Protein AF-A0A8T3SUE3-F1 (afdb_monomer_lite)

Radius of gyration: 21.73 Å; chains: 1; bounding box: 55×60×57 Å

Secondary structure (DSSP, 8-state):
-TTS-GGGHHHHHHHHHHHHHHHHHHHHHHHHHGGG--------HHHHHHIIIIIS--SS-HHHHHHHHHHHHHHHHHHHHHHHHHHHSSS-HHHHHHHHTTS--SSHHHHHHHHHHHHHHHHHHHHHHT-S---TT-EEEEEEPPTTTTTT--S-EEEPPPTTSS--EEEEEE-PPPTT--HHHHHHHHHTT-TTTHHHHHHHHTSSSHHHHHHHHHT-S-HHHHH-B-HHHHHHHHHHHHHHHHHTT---SHHHHHHHHHHHHHHHHHHHHHHHHHTT-S-HHHHHHHHHHSSS--HHHHHHHHHHHHHSTTHHHHHHHHHHHHHHHHHHHHHHHT--TT-HHHHHHHHHHHHHT-B--HHHHHHHHHT--

pLDDT: mean 95.76, std 5.13, range [47.5, 98.88]

Sequence (373 aa):
LTQVEPANRPELAAAGAVAGDALEAYATFLEEMEPNATGDWAFGEDRYNGILQRAELFDFDARALRERARGQIEEISADLKRGAEELAGHEDWHTVLLELNKDRPLTPEAMRVGYEEWTAKARAFLVERGLVSFPAGEECTVEPSPPFQRPVLAVASYQDPPPFSSSMHGHFFVPYPPDGASEAEIAKRLESNSYPSIPSTAVHEAYPGHHWHLVMAKLNPSAVRQVFGTSYFAEGWALYAERMMRENGFYDDLRHIMFQYEAALFRAARIVVDTSLHLGEMTHQEAVDFMLEHSSMTEPTAIAEVTRYCSWPTQASSYLTGCLEILRIRDRFLEARGASQTDVDALRDFHDAITGAGTLPIALAERAVMATA

Foldseek 3Di:
DVPDDPVCVVVVVVVVVVVVVVVVVVVVVVVVCVVVPPDALQQAQVVQQCCVCPVLNDPDGLVVLLVVLVVLLVVLLVVLQVLCCVPPVGSPSLVVLLVQLVQWDPALVSLLVLLVVLLVLLVVVCVVLVLADDDPQADEDRDADDLVCLVPPLAWAKAADDLPDPHLYIYTHQRQHHPPDDPVSRSVSRSVSHSLQSNLVSQCHHPPAQSVLLSLQSPAPDPCLNPDADLLQRLLRSLLSSVLCVVVCSDVDSSNVSNNSLVLQLLSLLSNLLSCSNNVNDDLVRSLVSSVVRHSDDSVVSSVVSVVSSNPHPNSNSNNNSNVLLVVLLVVQCVVVVHDSSPSVSSHLSSSQLSNSHRGSSVVSSVRSSVVD

Structure (mmCIF, N/CA/C/O backbone):
data_AF-A0A8T3SUE3-F1
#
_entry.id   AF-A0A8T3SUE3-F1
#
loop_
_atom_site.group_PDB
_atom_site.id
_atom_site.type_symbol
_atom_site.label_atom_id
_atom_site.label_alt_id
_atom_site.label_comp_id
_atom_site.label_asym_id
_atom_site.label_entity_id
_atom_site.label_seq_id
_atom_site.pdbx_PDB_ins_code
_atom_site.Cartn_x
_atom_site.Cartn_y
_atom_site.Cartn_z
_atom_site.occupancy
_atom_site.B_iso_or_equiv
_atom_site.auth_seq_id
_atom_site.auth_comp_id
_atom_site.auth_asym_id
_atom_site.auth_atom_id
_atom_site.pdbx_PDB_model_num
ATOM 1 N N . LEU A 1 1 ? 16.354 -27.866 -10.697 1.00 56.97 1 LEU A N 1
ATOM 2 C CA . LEU A 1 1 ? 16.356 -29.298 -11.108 1.00 56.97 1 LEU A CA 1
ATOM 3 C C . LEU A 1 1 ? 16.365 -30.289 -9.939 1.00 56.97 1 LEU A C 1
ATOM 5 O O . LEU A 1 1 ? 15.912 -31.411 -10.123 1.00 56.97 1 LEU A O 1
ATOM 9 N N . THR A 1 2 ? 16.866 -29.927 -8.752 1.00 47.50 2 THR A N 1
ATOM 10 C CA . THR A 1 2 ? 16.920 -30.829 -7.581 1.00 47.50 2 THR A CA 1
ATOM 11 C C . THR A 1 2 ? 15.549 -31.153 -6.983 1.00 47.50 2 THR A C 1
ATOM 13 O O . THR A 1 2 ? 15.385 -32.246 -6.459 1.00 47.50 2 THR A O 1
ATOM 16 N N . GLN A 1 3 ? 14.564 -30.261 -7.134 1.00 62.47 3 GLN A N 1
ATOM 17 C CA . GLN A 1 3 ? 13.162 -30.479 -6.737 1.00 62.47 3 GLN A CA 1
ATOM 18 C C . GLN A 1 3 ? 12.318 -31.221 -7.794 1.00 62.47 3 GLN A C 1
ATOM 20 O O . GLN A 1 3 ? 11.135 -31.453 -7.581 1.00 62.47 3 GLN A O 1
ATOM 25 N N . VAL A 1 4 ? 12.908 -31.583 -8.941 1.00 71.25 4 VAL A N 1
ATOM 26 C CA . VAL A 1 4 ? 12.218 -32.292 -10.030 1.00 71.25 4 VAL A CA 1
ATOM 27 C C . VAL A 1 4 ? 12.686 -33.740 -10.045 1.00 71.25 4 VAL A C 1
ATOM 29 O O . VAL A 1 4 ? 13.899 -34.003 -10.076 1.00 71.25 4 VAL A O 1
ATOM 32 N N . GLU A 1 5 ? 11.714 -34.655 -10.045 1.00 83.56 5 GLU A N 1
ATOM 33 C CA . GLU A 1 5 ? 11.924 -36.096 -10.195 1.00 83.56 5 GLU A CA 1
ATOM 34 C C . GLU A 1 5 ? 12.931 -36.373 -11.323 1.00 83.56 5 GLU A C 1
ATOM 36 O O . GLU A 1 5 ? 12.757 -35.850 -12.430 1.00 83.56 5 GLU A O 1
ATOM 41 N N . PRO A 1 6 ? 13.999 -37.165 -11.087 1.00 86.50 6 PRO A N 1
ATOM 42 C CA . PRO A 1 6 ? 15.062 -37.376 -12.068 1.00 86.50 6 PRO A CA 1
ATOM 43 C C . PRO A 1 6 ? 14.568 -37.788 -13.460 1.00 86.50 6 PRO A C 1
ATOM 45 O O . PRO A 1 6 ? 15.150 -37.359 -14.455 1.00 86.50 6 PRO A O 1
ATOM 48 N N . ALA A 1 7 ? 13.475 -38.555 -13.525 1.00 90.12 7 ALA A N 1
ATOM 49 C CA . ALA A 1 7 ? 12.851 -39.006 -14.767 1.00 90.12 7 ALA A CA 1
ATOM 50 C C . ALA A 1 7 ? 12.299 -37.860 -15.638 1.00 90.12 7 ALA A C 1
ATOM 52 O O . ALA A 1 7 ? 12.332 -37.966 -16.859 1.00 90.12 7 ALA A O 1
ATOM 53 N N . ASN A 1 8 ? 11.868 -36.751 -15.030 1.00 91.12 8 ASN A N 1
ATOM 54 C CA . ASN A 1 8 ? 11.258 -35.616 -15.733 1.00 91.12 8 ASN A CA 1
ATOM 55 C C . ASN A 1 8 ? 12.284 -34.538 -16.120 1.00 91.12 8 ASN A C 1
ATOM 57 O O . ASN A 1 8 ? 11.960 -33.581 -16.819 1.00 91.12 8 ASN A O 1
ATOM 61 N N . ARG A 1 9 ? 13.542 -34.661 -15.671 1.00 91.62 9 ARG A N 1
ATOM 62 C CA . ARG A 1 9 ? 14.592 -33.665 -15.951 1.00 91.62 9 ARG A CA 1
ATOM 63 C C . ARG A 1 9 ? 14.902 -33.498 -17.445 1.00 91.62 9 ARG A C 1
ATOM 65 O O . ARG A 1 9 ? 15.082 -32.349 -17.841 1.00 91.62 9 ARG A O 1
ATOM 72 N N . PRO A 1 10 ? 14.968 -34.561 -18.275 1.00 93.31 10 PRO A N 1
ATOM 73 C CA . PRO A 1 10 ? 15.199 -34.401 -19.711 1.00 93.31 10 PRO A CA 1
ATOM 74 C C . PRO A 1 10 ? 14.061 -33.654 -20.410 1.00 93.31 10 PRO A C 1
ATOM 76 O O . PRO A 1 10 ? 14.323 -32.787 -21.236 1.00 93.31 10 PRO A O 1
ATOM 79 N N . GLU A 1 11 ? 12.811 -33.952 -20.045 1.00 94.12 11 GLU A N 1
ATOM 80 C CA . GLU A 1 11 ? 11.631 -33.276 -20.593 1.00 94.12 11 GLU A CA 1
ATOM 81 C C . GLU A 1 11 ? 11.611 -31.795 -20.204 1.00 94.12 11 GLU A C 1
ATOM 83 O O . GLU A 1 11 ? 11.467 -30.936 -21.069 1.00 94.12 11 GLU A O 1
ATOM 88 N N . LEU A 1 12 ? 11.861 -31.481 -18.927 1.00 93.00 12 LEU A N 1
ATOM 89 C CA . LEU A 1 12 ? 11.970 -30.099 -18.464 1.00 93.00 12 LEU A CA 1
ATOM 90 C C . LEU A 1 12 ? 13.113 -29.344 -19.157 1.00 93.00 12 LEU A C 1
ATOM 92 O O . LEU A 1 12 ? 12.949 -28.179 -19.501 1.00 93.00 12 LEU A O 1
ATOM 96 N N . ALA A 1 13 ? 14.263 -29.988 -19.375 1.00 93.12 13 ALA A N 1
ATOM 97 C CA . ALA A 1 13 ? 15.378 -29.372 -20.091 1.00 93.12 13 ALA A CA 1
ATOM 98 C C . ALA A 1 13 ? 15.023 -29.086 -21.560 1.00 93.12 13 ALA A C 1
ATOM 100 O O . ALA A 1 13 ? 15.327 -28.006 -22.057 1.00 93.12 13 ALA A O 1
ATOM 101 N N . ALA A 1 14 ? 14.343 -30.018 -22.235 1.00 95.00 14 ALA A N 1
ATOM 102 C CA . ALA A 1 14 ? 13.890 -29.829 -23.611 1.00 95.00 14 ALA A CA 1
ATOM 103 C C . ALA A 1 14 ? 12.842 -28.708 -23.721 1.00 95.00 14 ALA A C 1
ATOM 105 O O . ALA A 1 14 ? 12.971 -27.833 -24.573 1.00 95.00 14 ALA A O 1
ATOM 106 N N . ALA A 1 15 ? 11.846 -28.687 -22.830 1.00 95.56 15 ALA A N 1
ATOM 107 C CA . ALA A 1 15 ? 10.858 -27.611 -22.768 1.00 95.56 15 ALA A CA 1
ATOM 108 C C . ALA A 1 15 ? 11.506 -26.256 -22.432 1.00 95.56 15 ALA A C 1
ATOM 110 O O . ALA A 1 15 ? 11.153 -25.237 -23.021 1.00 95.56 15 ALA A O 1
ATOM 111 N N . GLY A 1 16 ? 12.488 -26.251 -21.526 1.00 95.38 16 GLY A N 1
ATOM 112 C CA . GLY A 1 16 ? 13.262 -25.065 -21.168 1.00 95.38 16 GLY A CA 1
ATOM 113 C C . GLY A 1 16 ? 14.072 -24.504 -22.336 1.00 95.38 16 GLY A C 1
ATOM 114 O O . GLY A 1 16 ? 14.118 -23.290 -22.490 1.00 95.38 16 GLY A O 1
ATOM 115 N N . ALA A 1 17 ? 14.649 -25.361 -23.185 1.00 96.19 17 ALA A N 1
ATOM 116 C CA . ALA A 1 17 ? 15.342 -24.922 -24.398 1.00 96.19 17 ALA A CA 1
ATOM 117 C C . ALA A 1 17 ? 14.380 -24.228 -25.375 1.00 96.19 17 ALA A C 1
ATOM 119 O O . ALA A 1 17 ? 14.652 -23.116 -25.807 1.00 96.19 17 ALA A O 1
ATOM 120 N N . VAL A 1 18 ? 13.206 -24.822 -25.627 1.00 97.88 18 VAL A N 1
ATOM 121 C CA . VAL A 1 18 ? 12.170 -24.209 -26.480 1.00 97.88 18 VAL A CA 1
ATOM 122 C C . VAL A 1 18 ? 11.704 -22.860 -25.922 1.00 97.88 18 VAL A C 1
ATOM 124 O O . VAL A 1 18 ? 11.518 -21.909 -26.677 1.00 97.88 18 VAL A O 1
ATOM 127 N N . ALA A 1 19 ? 11.517 -22.759 -24.603 1.00 96.94 19 ALA A N 1
ATOM 128 C CA . ALA A 1 19 ? 11.159 -21.499 -23.956 1.00 96.94 19 ALA A CA 1
ATOM 129 C C . ALA A 1 19 ? 12.283 -20.453 -24.059 1.00 96.94 19 ALA A C 1
ATOM 131 O O . ALA A 1 19 ? 11.993 -19.281 -24.285 1.00 96.94 19 ALA A O 1
ATOM 132 N N . GLY A 1 20 ? 13.545 -20.873 -23.922 1.00 97.00 20 GLY A N 1
ATOM 133 C CA . GLY A 1 20 ? 14.719 -20.018 -24.101 1.00 97.00 20 GLY A CA 1
ATOM 134 C C . GLY A 1 20 ? 14.777 -19.421 -25.504 1.00 97.00 20 GLY A C 1
ATOM 135 O O . GLY A 1 20 ? 14.780 -18.200 -25.638 1.00 97.00 20 GLY A O 1
ATOM 136 N N . ASP A 1 21 ? 14.693 -20.268 -26.533 1.00 98.00 21 ASP A N 1
ATOM 137 C CA . ASP A 1 21 ? 14.690 -19.838 -27.936 1.00 98.00 21 ASP A CA 1
ATOM 138 C C . ASP A 1 21 ? 13.540 -18.852 -28.223 1.00 98.00 21 ASP A C 1
ATOM 140 O O . ASP A 1 21 ? 13.708 -17.861 -28.934 1.00 98.00 21 ASP A O 1
ATOM 144 N N . ALA A 1 22 ? 12.356 -19.092 -27.646 1.00 98.06 22 ALA A N 1
ATOM 145 C CA . ALA A 1 22 ? 11.206 -18.205 -27.803 1.00 98.06 22 ALA A CA 1
ATOM 146 C C . ALA A 1 22 ? 11.404 -16.837 -27.123 1.00 98.06 22 ALA A C 1
ATOM 148 O O . ALA A 1 22 ? 10.978 -15.820 -27.672 1.00 98.06 22 ALA A O 1
ATOM 149 N N . LEU A 1 23 ? 12.042 -16.794 -25.947 1.00 97.50 23 LEU A N 1
ATOM 150 C CA . LEU A 1 23 ? 12.368 -15.544 -25.253 1.00 97.50 23 LEU A CA 1
ATOM 151 C C . LEU A 1 23 ? 13.436 -14.741 -26.005 1.00 97.50 23 LEU A C 1
ATOM 153 O O . LEU A 1 23 ? 13.293 -13.526 -26.120 1.00 97.50 23 LEU A O 1
ATOM 157 N N . GLU A 1 24 ? 14.457 -15.402 -26.558 1.00 97.94 24 GLU A N 1
ATOM 158 C CA . GLU A 1 24 ? 15.464 -14.756 -27.413 1.00 97.94 24 GLU A CA 1
ATOM 159 C C . GLU A 1 24 ? 14.822 -14.170 -28.676 1.00 97.94 24 GLU A C 1
ATOM 161 O O . GLU A 1 24 ? 15.038 -13.001 -28.995 1.00 97.94 24 GLU A O 1
ATOM 166 N N . ALA A 1 25 ? 13.951 -14.932 -29.344 1.00 98.00 25 ALA A N 1
ATOM 167 C CA . ALA A 1 25 ? 13.211 -14.444 -30.505 1.00 98.00 25 ALA A CA 1
ATOM 168 C C . ALA A 1 25 ? 12.308 -13.244 -30.165 1.00 98.00 25 ALA A C 1
ATOM 170 O O . ALA A 1 25 ? 12.200 -12.305 -30.955 1.00 98.00 25 ALA A O 1
ATOM 171 N N . TYR A 1 26 ? 11.671 -13.249 -28.989 1.00 97.62 26 TYR A N 1
ATOM 172 C CA . TYR A 1 26 ? 10.875 -12.114 -28.525 1.00 97.62 26 TYR A CA 1
ATOM 173 C C . TYR A 1 26 ? 11.740 -10.882 -28.231 1.00 97.62 26 TYR A C 1
ATOM 175 O O . TYR A 1 26 ? 11.345 -9.774 -28.582 1.00 97.62 26 TYR A O 1
ATOM 183 N N . ALA A 1 27 ? 12.932 -11.058 -27.653 1.00 97.31 27 ALA A N 1
ATOM 184 C CA . ALA A 1 27 ? 13.876 -9.963 -27.443 1.00 97.31 27 ALA A CA 1
ATOM 185 C C . ALA A 1 27 ? 14.305 -9.329 -28.777 1.00 97.31 27 ALA A C 1
ATOM 187 O O . ALA A 1 27 ? 14.209 -8.113 -28.923 1.00 97.31 27 ALA A O 1
ATOM 188 N N . THR A 1 28 ? 14.658 -10.142 -29.780 1.00 97.69 28 THR A N 1
ATOM 189 C CA . THR A 1 28 ? 14.957 -9.647 -31.135 1.00 97.69 28 THR A CA 1
ATOM 190 C C . THR A 1 28 ? 13.771 -8.893 -31.739 1.00 97.69 28 THR A C 1
ATOM 192 O O . THR A 1 28 ? 13.947 -7.813 -32.293 1.00 97.69 28 THR A O 1
ATOM 195 N N . PHE A 1 29 ? 12.547 -9.406 -31.589 1.00 97.19 29 PHE A N 1
ATOM 196 C CA . PHE A 1 29 ? 11.347 -8.701 -32.047 1.00 97.19 29 PHE A CA 1
ATOM 197 C C . PHE A 1 29 ? 11.190 -7.317 -31.389 1.00 97.19 29 PHE A C 1
ATOM 199 O O . PHE A 1 29 ? 10.821 -6.357 -32.066 1.00 97.19 29 PHE A O 1
ATOM 206 N N . LEU A 1 30 ? 11.477 -7.190 -30.089 1.00 96.25 30 LEU A N 1
ATOM 207 C CA . LEU A 1 30 ? 11.427 -5.901 -29.392 1.00 96.25 30 LEU A CA 1
ATOM 208 C C . LEU A 1 30 ? 12.498 -4.925 -29.904 1.00 96.25 30 LEU A C 1
ATOM 210 O O . LEU A 1 30 ? 12.175 -3.758 -30.123 1.00 96.25 30 LEU A O 1
ATOM 214 N N . GLU A 1 31 ? 13.724 -5.393 -30.157 1.00 96.50 31 GLU A N 1
ATOM 215 C CA . GLU A 1 31 ? 14.807 -4.587 -30.755 1.00 96.50 31 GLU A CA 1
ATOM 216 C C . GLU A 1 31 ? 14.444 -4.099 -32.168 1.00 96.50 31 GLU A C 1
ATOM 218 O O . GLU A 1 31 ? 14.715 -2.957 -32.535 1.00 96.50 31 GLU A O 1
ATOM 223 N N . GLU A 1 32 ? 13.781 -4.937 -32.969 1.00 96.62 32 GLU A N 1
ATOM 224 C CA . GLU A 1 32 ? 13.284 -4.559 -34.298 1.00 96.62 32 GLU A CA 1
ATOM 225 C C . GLU A 1 32 ? 12.117 -3.557 -34.229 1.00 96.62 32 GLU A C 1
ATOM 227 O O . GLU A 1 32 ? 11.937 -2.727 -35.130 1.00 96.62 32 GLU A O 1
ATOM 232 N N . MET A 1 33 ? 11.312 -3.621 -33.165 1.00 94.81 33 MET A N 1
ATOM 233 C CA . MET A 1 33 ? 10.180 -2.724 -32.939 1.00 94.81 33 MET A CA 1
ATOM 234 C C . MET A 1 33 ? 10.617 -1.347 -32.419 1.00 94.81 33 MET A C 1
ATOM 236 O O . MET A 1 33 ? 10.006 -0.348 -32.803 1.00 94.81 33 MET A O 1
ATOM 240 N N . GLU A 1 34 ? 11.653 -1.280 -31.577 1.00 94.12 34 GLU A N 1
ATOM 241 C CA . GLU A 1 34 ? 12.096 -0.068 -30.868 1.00 94.12 34 GLU A CA 1
ATOM 242 C C . GLU A 1 34 ? 12.241 1.170 -31.780 1.00 94.12 34 GLU A C 1
ATOM 244 O O . GLU A 1 34 ? 11.638 2.198 -31.458 1.00 94.12 34 GLU A O 1
ATOM 249 N N . PRO A 1 35 ? 12.900 1.112 -32.960 1.00 94.06 35 PRO A N 1
ATOM 250 C CA . PRO A 1 35 ? 13.040 2.282 -33.832 1.00 94.06 35 PRO A CA 1
ATOM 251 C C . PRO A 1 35 ? 11.708 2.845 -34.353 1.00 94.06 35 PRO A C 1
ATOM 253 O O . PRO A 1 35 ? 11.655 3.990 -34.802 1.00 94.06 35 PRO A O 1
ATOM 256 N N . ASN A 1 36 ? 10.639 2.042 -34.330 1.00 92.69 36 ASN A N 1
ATOM 257 C CA . ASN A 1 36 ? 9.307 2.400 -34.820 1.00 92.69 36 ASN A CA 1
ATOM 258 C C . ASN A 1 36 ? 8.317 2.736 -33.691 1.00 92.69 36 ASN A C 1
ATOM 260 O O . ASN A 1 36 ? 7.197 3.165 -33.975 1.00 92.69 36 ASN A O 1
ATOM 264 N N . ALA A 1 37 ? 8.700 2.555 -32.423 1.00 90.62 37 ALA A N 1
ATOM 265 C CA . ALA A 1 37 ? 7.860 2.824 -31.260 1.00 90.62 37 ALA A CA 1
ATOM 266 C C . ALA A 1 37 ? 7.788 4.336 -30.962 1.00 90.62 37 ALA A C 1
ATOM 268 O O . ALA A 1 37 ? 8.362 4.834 -30.001 1.00 90.62 37 ALA A O 1
ATOM 269 N N . THR A 1 38 ? 7.075 5.084 -31.809 1.00 87.38 38 THR A N 1
ATOM 270 C CA . THR A 1 38 ? 6.954 6.557 -31.734 1.00 87.38 38 THR A CA 1
ATOM 271 C C . THR A 1 38 ? 5.696 7.049 -31.012 1.00 87.38 38 THR A C 1
ATOM 273 O O . THR A 1 38 ? 5.399 8.245 -31.029 1.00 87.38 38 THR A O 1
ATOM 276 N N . GLY A 1 39 ? 4.925 6.134 -30.417 1.00 85.19 39 GLY A N 1
ATOM 277 C CA . GLY A 1 39 ? 3.716 6.463 -29.667 1.00 85.19 39 GLY A CA 1
ATOM 278 C C . GLY A 1 39 ? 4.016 7.213 -28.369 1.00 85.19 39 GLY A C 1
ATOM 279 O O . GLY A 1 39 ? 5.081 7.054 -27.779 1.00 85.19 39 GLY A O 1
ATOM 280 N N . ASP A 1 40 ? 3.051 8.011 -27.919 1.00 88.62 40 ASP A N 1
ATOM 281 C CA . ASP A 1 40 ? 3.091 8.624 -26.593 1.00 88.62 40 ASP A CA 1
ATOM 282 C C . ASP A 1 40 ? 2.672 7.596 -25.527 1.00 88.62 40 ASP A C 1
ATOM 284 O O . ASP A 1 40 ? 1.726 6.827 -25.730 1.00 88.62 40 ASP A O 1
ATOM 288 N N . TRP A 1 41 ? 3.380 7.578 -24.399 1.00 90.69 41 TRP A N 1
ATOM 289 C CA . TRP A 1 41 ? 3.062 6.741 -23.240 1.00 90.69 41 TRP A CA 1
ATOM 290 C C . TRP A 1 41 ? 1.902 7.325 -22.416 1.00 90.69 41 TRP A C 1
ATOM 292 O O . TRP A 1 41 ? 1.285 6.609 -21.623 1.00 90.69 41 TRP A O 1
ATOM 302 N N . ALA A 1 42 ? 1.567 8.610 -22.592 1.00 95.69 42 ALA A N 1
ATOM 303 C CA . ALA A 1 42 ? 0.453 9.235 -21.892 1.00 95.69 42 ALA A CA 1
ATOM 304 C C . ALA A 1 42 ? -0.879 8.538 -22.225 1.00 95.69 42 ALA A C 1
ATOM 306 O O . ALA A 1 42 ? -1.292 8.394 -23.380 1.00 95.69 42 ALA A O 1
ATOM 307 N N . PHE A 1 43 ? -1.600 8.108 -21.185 1.00 95.69 43 PHE A N 1
ATOM 308 C CA . PHE A 1 43 ? -2.819 7.328 -21.362 1.00 95.69 43 PHE A CA 1
ATOM 309 C C . PHE A 1 43 ? -3.979 8.191 -21.863 1.00 95.69 43 PHE A C 1
ATOM 311 O O . PHE A 1 43 ? -4.838 7.684 -22.576 1.00 95.69 43 PHE A O 1
ATOM 318 N N . GLY A 1 44 ? -3.980 9.494 -21.593 1.00 97.50 44 GLY A N 1
ATOM 319 C CA . GLY A 1 44 ? -4.996 10.442 -22.034 1.00 97.50 44 GLY A CA 1
ATOM 320 C C . GLY A 1 44 ? -6.206 10.507 -21.100 1.00 97.50 44 GLY A C 1
ATOM 321 O O . GLY A 1 44 ? -6.675 9.492 -20.578 1.00 97.50 44 GLY A O 1
ATOM 322 N N . GLU A 1 45 ? -6.736 11.720 -20.936 1.00 97.69 45 GLU A N 1
ATOM 323 C CA . GLU A 1 45 ? -7.795 12.056 -19.976 1.00 97.69 45 GLU A CA 1
ATOM 324 C C . GLU A 1 45 ? -9.057 11.191 -20.139 1.00 97.69 45 GLU A C 1
ATOM 326 O O . GLU A 1 45 ? -9.530 10.603 -19.169 1.00 97.69 45 GLU A O 1
ATOM 331 N N . ASP A 1 46 ? -9.558 11.015 -21.366 1.00 97.94 46 ASP A N 1
ATOM 332 C CA . ASP A 1 46 ? -10.770 10.224 -21.635 1.00 97.94 46 ASP A CA 1
ATOM 333 C C . ASP A 1 46 ? -10.643 8.754 -21.210 1.00 97.94 46 ASP A C 1
ATOM 335 O O . ASP A 1 46 ? -11.598 8.146 -20.714 1.00 97.94 46 ASP A O 1
ATOM 339 N N . ARG A 1 47 ? -9.466 8.151 -21.422 1.00 97.94 47 ARG A N 1
ATOM 340 C CA . ARG A 1 47 ? -9.220 6.752 -21.051 1.00 97.94 47 ARG A CA 1
ATOM 341 C C . ARG A 1 47 ? -9.011 6.624 -19.549 1.00 97.94 47 ARG A C 1
ATOM 343 O O . ARG A 1 47 ? -9.581 5.712 -18.954 1.00 97.94 47 ARG A O 1
ATOM 350 N N . TYR A 1 48 ? -8.284 7.563 -18.944 1.00 98.38 48 TYR A N 1
ATOM 351 C CA . TYR A 1 48 ? -8.086 7.622 -17.497 1.00 98.38 48 TYR A CA 1
ATOM 352 C C . TYR A 1 48 ? -9.428 7.758 -16.761 1.00 98.38 48 TYR A C 1
ATOM 354 O O . TYR A 1 48 ? -9.767 6.930 -15.916 1.00 98.38 48 TYR A O 1
ATOM 362 N N . ASN A 1 49 ? -10.253 8.730 -17.159 1.00 98.44 49 ASN A N 1
ATOM 363 C CA . ASN A 1 49 ? -11.600 8.920 -16.617 1.00 98.44 49 ASN A CA 1
ATOM 364 C C . ASN A 1 49 ? -12.505 7.719 -16.916 1.00 98.44 49 ASN A C 1
ATOM 366 O O . ASN A 1 49 ? -13.351 7.354 -16.105 1.00 98.44 49 ASN A O 1
ATOM 370 N N . GLY A 1 50 ? -12.288 7.046 -18.049 1.00 98.12 50 GLY A N 1
ATOM 371 C CA . GLY A 1 50 ? -12.936 5.782 -18.368 1.00 98.12 50 GLY A CA 1
ATOM 372 C C . GLY A 1 50 ? -12.685 4.685 -17.330 1.00 98.12 50 GLY A C 1
ATOM 373 O O . GLY A 1 50 ? -13.627 3.962 -17.007 1.00 98.12 50 GLY A O 1
ATOM 374 N N . ILE A 1 51 ? -11.465 4.568 -16.799 1.00 97.44 51 ILE A N 1
ATOM 375 C CA . ILE A 1 51 ? -11.156 3.635 -15.706 1.00 97.44 51 ILE A CA 1
ATOM 376 C C . ILE A 1 51 ? -11.854 4.089 -14.423 1.00 97.44 51 ILE A C 1
ATOM 378 O O . ILE A 1 51 ? -12.660 3.331 -13.887 1.00 97.44 51 ILE A O 1
ATOM 382 N N . LEU A 1 52 ? -11.644 5.337 -13.993 1.00 98.19 52 LEU A N 1
ATOM 383 C CA . LEU A 1 52 ? -12.216 5.847 -12.741 1.00 98.19 52 LEU A CA 1
ATOM 384 C C . LEU A 1 52 ? -13.748 5.733 -12.695 1.00 98.19 52 LEU A C 1
ATOM 386 O O . LEU A 1 5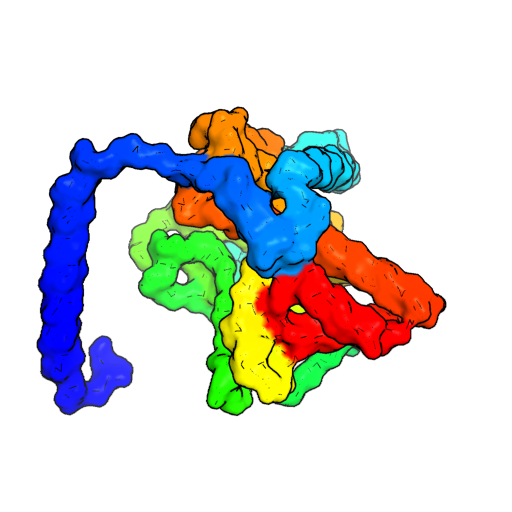2 ? -14.310 5.229 -11.729 1.00 98.19 52 LEU A O 1
ATOM 390 N N . GLN A 1 53 ? -14.439 6.162 -13.749 1.00 98.00 53 GLN A N 1
ATOM 391 C CA . GLN A 1 53 ? -15.895 6.333 -13.717 1.00 98.00 53 GLN A CA 1
ATOM 392 C C . GLN A 1 53 ? -16.669 5.119 -14.232 1.00 98.00 53 GLN A C 1
ATOM 394 O O . GLN A 1 53 ? -17.830 4.938 -13.871 1.00 98.00 53 GLN A O 1
ATOM 399 N N . ARG A 1 54 ? -16.074 4.284 -15.099 1.00 96.44 54 ARG A N 1
ATOM 400 C CA . ARG A 1 54 ? -16.779 3.123 -15.684 1.00 96.44 54 ARG A CA 1
ATOM 401 C C . ARG A 1 54 ? -16.285 1.781 -15.168 1.00 96.44 54 ARG A C 1
ATOM 403 O O . ARG A 1 54 ? -17.104 0.874 -15.062 1.00 96.44 54 ARG A O 1
ATOM 410 N N . ALA A 1 55 ? -14.990 1.639 -14.883 1.00 95.19 55 ALA A N 1
ATOM 411 C CA . ALA A 1 55 ? -14.457 0.406 -14.304 1.00 95.19 55 ALA A CA 1
ATOM 412 C C . ALA A 1 55 ? -14.556 0.438 -12.772 1.00 95.19 55 ALA A C 1
ATOM 414 O O . ALA A 1 55 ? -15.121 -0.479 -12.181 1.00 95.19 55 ALA A O 1
ATOM 415 N N . GLU A 1 56 ? -14.090 1.526 -12.155 1.00 96.50 56 GLU A N 1
ATOM 416 C CA . GLU A 1 56 ? -14.087 1.695 -10.695 1.00 96.50 56 GLU A CA 1
ATOM 417 C C . GLU A 1 56 ? -15.375 2.322 -10.140 1.00 96.50 56 GLU A C 1
ATOM 419 O O . GLU A 1 56 ? -15.683 2.178 -8.956 1.00 96.50 56 GLU A O 1
ATOM 424 N N . LEU A 1 57 ? -16.178 2.936 -11.019 1.00 97.31 57 LEU A N 1
ATOM 425 C CA . LEU A 1 57 ? -17.480 3.539 -10.710 1.00 97.31 57 LEU A CA 1
ATOM 426 C C . LEU A 1 57 ? -17.415 4.684 -9.685 1.00 97.31 57 LEU A C 1
ATOM 428 O O . LEU A 1 57 ? -18.377 4.912 -8.949 1.00 97.31 57 LEU A O 1
ATOM 432 N N . PHE A 1 58 ? -16.301 5.413 -9.647 1.00 97.19 58 PHE A N 1
ATOM 433 C CA . PHE A 1 58 ? -16.201 6.665 -8.907 1.00 97.19 58 PHE A CA 1
ATOM 434 C C . PHE A 1 58 ? -17.044 7.768 -9.560 1.00 97.19 58 PHE A C 1
ATOM 436 O O . PHE A 1 58 ? -17.259 7.782 -10.773 1.00 97.19 58 PHE A O 1
ATOM 443 N N . ASP A 1 59 ? -17.507 8.718 -8.749 1.00 96.50 59 ASP A N 1
ATOM 444 C CA . ASP A 1 59 ? -18.293 9.881 -9.178 1.00 96.50 59 ASP A CA 1
ATOM 445 C C . ASP A 1 59 ? -17.429 11.112 -9.512 1.00 96.50 59 ASP A C 1
ATOM 447 O O . ASP A 1 59 ? -17.954 12.167 -9.869 1.00 96.50 59 ASP A O 1
ATOM 451 N N . PHE A 1 60 ? -16.106 10.969 -9.443 1.00 97.75 60 PHE A N 1
ATOM 452 C CA . PHE A 1 60 ? -15.119 11.997 -9.755 1.00 97.75 60 PHE A CA 1
ATOM 453 C C . PHE A 1 60 ? -14.226 11.592 -10.936 1.00 97.75 60 PHE A C 1
ATOM 455 O O . PHE A 1 60 ? -14.128 10.423 -11.311 1.00 97.75 60 PHE A O 1
ATOM 462 N N . ASP A 1 61 ? -13.590 12.584 -11.554 1.00 98.31 61 ASP A N 1
ATOM 463 C CA . ASP A 1 61 ? -12.617 12.411 -12.635 1.00 98.31 61 ASP A CA 1
ATOM 464 C C . ASP A 1 61 ? -11.167 12.548 -12.127 1.00 98.31 61 ASP A C 1
ATOM 466 O O . ASP A 1 61 ? -10.916 12.770 -10.939 1.00 98.31 61 ASP A O 1
ATOM 470 N N . ALA A 1 62 ? -10.195 12.412 -13.033 1.00 98.25 62 ALA A N 1
ATOM 471 C CA . ALA A 1 62 ? -8.770 12.504 -12.720 1.00 98.25 62 ALA A CA 1
ATOM 472 C C . ALA A 1 62 ? -8.367 13.864 -12.126 1.00 98.25 62 ALA A C 1
ATOM 474 O O . ALA A 1 62 ? -7.487 13.928 -11.267 1.00 98.25 62 ALA A O 1
ATOM 475 N N . ARG A 1 63 ? -9.011 14.959 -12.551 1.00 98.25 63 ARG A N 1
ATOM 476 C CA . ARG A 1 63 ? -8.684 16.314 -12.086 1.00 98.25 63 ARG A CA 1
ATOM 477 C C . ARG A 1 63 ? -9.195 16.531 -10.670 1.00 98.25 63 ARG A C 1
ATOM 479 O O . ARG A 1 63 ? -8.433 16.966 -9.813 1.00 98.25 63 ARG A O 1
ATOM 486 N N . ALA A 1 64 ? -10.448 16.168 -10.406 1.00 98.44 64 ALA A N 1
ATOM 487 C CA . ALA A 1 64 ? -11.022 16.205 -9.067 1.00 98.44 64 ALA A CA 1
ATOM 488 C C . ALA A 1 64 ? -10.253 15.291 -8.102 1.00 98.44 64 ALA A C 1
ATOM 490 O O . ALA A 1 64 ? -9.983 15.678 -6.963 1.00 98.44 64 ALA A O 1
ATOM 491 N N . LEU A 1 65 ? -9.836 14.107 -8.566 1.00 98.38 65 LEU A N 1
ATOM 492 C CA . LEU A 1 65 ? -8.983 13.211 -7.791 1.00 98.38 65 LEU A CA 1
ATOM 493 C C . LEU A 1 65 ? -7.635 13.863 -7.438 1.00 98.38 65 LEU A C 1
ATOM 495 O O . LEU A 1 65 ? -7.196 13.797 -6.289 1.00 98.38 65 LEU A O 1
ATOM 499 N N . ARG A 1 66 ? -6.995 14.535 -8.399 1.00 98.12 66 ARG A N 1
ATOM 500 C CA . ARG A 1 66 ? -5.736 15.244 -8.157 1.00 98.12 66 ARG A CA 1
ATOM 501 C C . ARG A 1 66 ? -5.878 16.364 -7.130 1.00 98.12 66 ARG A C 1
ATOM 503 O O . ARG A 1 66 ? -5.017 16.486 -6.264 1.00 98.12 66 ARG A O 1
ATOM 510 N N . GLU A 1 67 ? -6.951 17.148 -7.180 1.00 98.19 67 GLU A N 1
ATOM 511 C CA . GLU A 1 67 ? -7.185 18.208 -6.188 1.00 98.19 67 GLU A CA 1
ATOM 512 C C . GLU A 1 67 ? -7.392 17.638 -4.778 1.00 98.19 67 GLU A C 1
ATOM 514 O O . GLU A 1 67 ? -6.827 18.154 -3.813 1.00 98.19 67 GLU A O 1
ATOM 519 N N . ARG A 1 68 ? -8.104 16.508 -4.647 1.00 97.94 68 ARG A N 1
ATOM 520 C CA . ARG A 1 68 ? -8.202 15.783 -3.367 1.00 97.94 68 ARG A CA 1
ATOM 521 C C . ARG A 1 68 ? -6.825 15.363 -2.850 1.00 97.94 68 ARG A C 1
ATOM 523 O O . ARG A 1 68 ? -6.547 15.517 -1.664 1.00 97.94 68 ARG A O 1
ATOM 530 N N . ALA A 1 69 ? -5.959 14.856 -3.728 1.00 98.25 69 ALA A N 1
ATOM 531 C CA . ALA A 1 69 ? -4.609 14.450 -3.353 1.00 98.25 69 ALA A CA 1
ATOM 532 C C . ALA A 1 69 ? -3.732 15.629 -2.911 1.00 98.25 69 ALA A C 1
ATOM 534 O O . ALA A 1 69 ? -2.983 15.482 -1.949 1.00 98.25 69 ALA A O 1
ATOM 535 N N . ARG A 1 70 ? -3.860 16.807 -3.538 1.00 98.31 70 ARG A N 1
ATOM 536 C CA . ARG A 1 70 ? -3.170 18.028 -3.081 1.00 98.31 70 ARG A CA 1
ATOM 537 C C . ARG A 1 70 ? -3.572 18.408 -1.655 1.00 98.31 70 ARG A C 1
ATOM 539 O O . ARG A 1 70 ? -2.694 18.658 -0.838 1.00 98.31 70 ARG A O 1
ATOM 546 N N . GLY A 1 71 ? -4.865 18.345 -1.331 1.00 98.25 71 GLY A N 1
ATOM 547 C CA . GLY A 1 71 ? -5.335 18.558 0.043 1.00 98.25 71 GLY A CA 1
ATOM 548 C C . GLY A 1 71 ? -4.747 17.547 1.036 1.00 98.25 71 GLY A C 1
ATOM 549 O O . GLY A 1 71 ? -4.299 17.924 2.114 1.00 98.25 71 GLY A O 1
ATOM 550 N N . GLN A 1 72 ? -4.660 16.267 0.655 1.00 98.25 72 GLN A N 1
ATOM 551 C CA . GLN A 1 72 ? -4.023 15.247 1.499 1.00 98.25 72 GLN A CA 1
ATOM 552 C C . GLN A 1 72 ? -2.518 15.478 1.687 1.00 98.25 72 GLN A C 1
ATOM 554 O O . GLN A 1 72 ? -2.010 15.273 2.786 1.00 98.25 72 GLN A O 1
ATOM 559 N N . ILE A 1 73 ? -1.806 15.936 0.653 1.00 98.38 73 ILE A N 1
ATOM 560 C CA . ILE A 1 73 ? -0.391 16.320 0.765 1.00 98.38 73 ILE A CA 1
ATOM 561 C C . ILE A 1 73 ? -0.220 17.418 1.818 1.00 98.38 73 ILE A C 1
ATOM 563 O O . ILE A 1 73 ? 0.663 17.303 2.667 1.00 98.38 73 ILE A O 1
ATOM 567 N N . GLU A 1 74 ? -1.059 18.456 1.793 1.00 97.81 74 GLU A N 1
ATOM 568 C CA . GLU A 1 74 ? -1.001 19.560 2.759 1.00 97.81 74 GLU A CA 1
ATOM 569 C C . GLU A 1 74 ? -1.245 19.081 4.198 1.00 97.81 74 GLU A C 1
ATOM 571 O O . GLU A 1 74 ? -0.449 19.385 5.092 1.00 97.81 74 GLU A O 1
ATOM 576 N N . GLU A 1 75 ? -2.306 18.297 4.417 1.00 98.00 75 GLU A N 1
ATOM 577 C CA . GLU A 1 75 ? -2.672 17.758 5.733 1.00 98.00 75 GLU A CA 1
ATOM 578 C C . GLU A 1 75 ? -1.566 16.865 6.312 1.00 98.00 75 GLU A C 1
ATOM 580 O O . GLU A 1 75 ? -1.080 17.112 7.420 1.00 98.00 75 GLU A O 1
ATOM 585 N N . ILE A 1 76 ? -1.111 15.874 5.540 1.00 97.94 76 ILE A N 1
ATOM 586 C CA . ILE A 1 76 ? -0.111 14.896 5.988 1.00 97.94 76 ILE A CA 1
ATOM 587 C C . ILE A 1 76 ? 1.257 15.563 6.177 1.00 97.94 76 ILE A C 1
ATOM 589 O O . ILE A 1 76 ? 1.964 15.270 7.142 1.00 97.94 76 ILE A O 1
ATOM 593 N N . SER A 1 77 ? 1.630 16.511 5.310 1.00 97.56 77 SER A N 1
ATOM 594 C CA . SER A 1 77 ? 2.868 17.281 5.489 1.00 97.56 77 SER A CA 1
ATOM 595 C C . SER A 1 77 ? 2.841 18.095 6.781 1.00 97.56 77 SER A C 1
ATOM 597 O O . SER A 1 77 ? 3.873 18.250 7.431 1.00 97.56 77 SER A O 1
ATOM 599 N N . ALA A 1 78 ? 1.678 18.616 7.183 1.00 98.12 78 ALA A N 1
ATOM 600 C CA . ALA A 1 78 ? 1.539 19.315 8.455 1.00 98.12 78 ALA A CA 1
ATOM 601 C C . ALA A 1 78 ? 1.685 18.365 9.659 1.00 98.12 78 ALA A C 1
ATOM 603 O O . ALA A 1 78 ? 2.284 18.760 10.660 1.00 98.12 78 ALA A O 1
ATOM 604 N N . ASP A 1 79 ? 1.182 17.129 9.571 1.00 98.06 79 ASP A N 1
ATOM 605 C CA . ASP A 1 79 ? 1.414 16.086 10.583 1.00 98.06 79 ASP A CA 1
ATOM 606 C C . ASP A 1 79 ? 2.898 15.712 10.697 1.00 98.06 79 ASP A C 1
ATOM 608 O O . ASP A 1 79 ? 3.442 15.687 11.802 1.00 98.06 79 ASP A O 1
ATOM 612 N N . LEU A 1 80 ? 3.579 15.507 9.565 1.00 97.88 80 LEU A N 1
ATOM 613 C CA . LEU A 1 80 ? 5.015 15.211 9.530 1.00 97.88 80 LEU A CA 1
ATOM 614 C C . LEU A 1 80 ? 5.853 16.339 10.137 1.00 97.88 80 LEU A C 1
ATOM 616 O O . LEU A 1 80 ? 6.744 16.076 10.939 1.00 97.88 80 LEU A O 1
ATOM 620 N N . LYS A 1 81 ? 5.548 17.601 9.809 1.00 98.31 81 LYS A N 1
ATOM 621 C CA . LYS A 1 81 ? 6.228 18.766 10.401 1.00 98.31 81 LYS A CA 1
ATOM 622 C C . LYS A 1 81 ? 6.047 18.825 11.916 1.00 98.31 81 LYS A C 1
ATOM 624 O O . LYS A 1 81 ? 7.016 19.065 12.628 1.00 98.31 81 LYS A O 1
ATOM 629 N N . ARG A 1 82 ? 4.832 18.566 12.419 1.00 98.56 82 ARG A N 1
ATOM 630 C CA . ARG A 1 82 ? 4.567 18.504 13.868 1.00 98.56 82 ARG A CA 1
ATOM 631 C C . ARG A 1 82 ? 5.363 17.391 14.544 1.00 98.56 82 ARG A C 1
ATOM 633 O O . ARG A 1 82 ? 5.974 17.636 15.577 1.00 98.56 82 ARG A O 1
ATOM 640 N N . GLY A 1 83 ? 5.375 16.194 13.959 1.00 98.12 83 GLY A N 1
ATOM 641 C CA . GLY A 1 83 ? 6.139 15.076 14.506 1.00 98.12 83 GLY A CA 1
ATOM 642 C C . GLY A 1 83 ? 7.653 15.314 14.461 1.00 98.12 83 GLY A C 1
ATOM 643 O O . GLY A 1 83 ? 8.355 14.964 15.405 1.00 98.12 83 GLY A O 1
ATOM 644 N N . ALA A 1 84 ? 8.159 15.973 13.415 1.00 98.38 84 ALA A N 1
ATOM 645 C CA . ALA A 1 84 ? 9.559 16.385 13.321 1.00 98.38 84 ALA A CA 1
ATOM 646 C C . ALA A 1 84 ? 9.935 17.412 14.404 1.00 98.38 84 ALA A C 1
ATOM 648 O O . ALA A 1 84 ? 10.960 17.248 15.069 1.00 98.38 84 ALA A O 1
ATOM 649 N N . GLU A 1 85 ? 9.080 18.410 14.645 1.00 98.50 85 GLU A N 1
ATOM 650 C CA . GLU A 1 85 ? 9.273 19.394 15.715 1.00 98.50 85 GLU A CA 1
ATOM 651 C C . GLU A 1 85 ? 9.314 18.714 17.094 1.00 98.50 85 GLU A C 1
ATOM 653 O O . GLU A 1 85 ? 10.190 19.007 17.904 1.00 98.50 85 GLU A O 1
ATOM 658 N N . GLU A 1 86 ? 8.423 17.751 17.349 1.00 98.25 86 GLU A N 1
ATOM 659 C CA . GLU A 1 86 ? 8.385 17.005 18.613 1.00 98.25 86 GLU A CA 1
ATOM 660 C C . GLU A 1 86 ? 9.619 16.107 18.817 1.00 98.25 86 GLU A C 1
ATOM 662 O O . GLU A 1 86 ? 10.150 16.032 19.927 1.00 98.25 86 GLU A O 1
ATOM 667 N N . LEU A 1 87 ? 10.106 15.446 17.760 1.00 97.75 87 LEU A N 1
ATOM 668 C CA . LEU A 1 87 ? 11.242 14.520 17.838 1.00 97.75 87 LEU A CA 1
ATOM 669 C C . LEU A 1 87 ? 12.611 15.214 17.830 1.00 97.75 87 LEU A C 1
ATOM 671 O O . LEU A 1 87 ? 13.548 14.714 18.455 1.00 97.75 87 LEU A O 1
ATOM 675 N N . ALA A 1 88 ? 12.751 16.321 17.096 1.00 97.50 88 ALA A N 1
ATOM 676 C CA . ALA A 1 88 ? 14.047 16.923 16.773 1.00 97.50 88 ALA A CA 1
ATOM 677 C C . ALA A 1 88 ? 14.123 18.444 17.003 1.00 97.50 88 ALA A C 1
ATOM 679 O O . ALA A 1 88 ? 15.210 19.016 16.892 1.00 97.50 88 ALA A O 1
ATOM 680 N N . GLY A 1 89 ? 13.013 19.107 17.346 1.00 98.00 89 GLY A N 1
ATOM 681 C CA . GLY A 1 89 ? 12.967 20.558 17.566 1.00 98.00 89 GLY A CA 1
ATOM 682 C C . GLY A 1 89 ? 13.080 21.394 16.287 1.00 98.00 89 GLY A C 1
ATOM 683 O O . GLY A 1 89 ? 13.565 22.526 16.350 1.00 98.00 89 GLY A O 1
ATOM 684 N N . HIS A 1 90 ? 12.726 20.820 15.131 1.00 97.56 90 HIS A N 1
ATOM 685 C CA . HIS A 1 90 ? 12.579 21.537 13.864 1.00 97.56 90 HIS A CA 1
ATOM 686 C C . HIS A 1 90 ? 11.558 20.862 12.929 1.00 97.56 90 HIS A C 1
ATOM 688 O O . HIS A 1 90 ? 11.418 19.642 12.918 1.00 97.56 90 HIS A O 1
ATOM 694 N N . GLU A 1 91 ? 10.938 21.634 12.034 1.00 97.31 91 GLU A N 1
ATOM 695 C CA . GLU A 1 91 ? 9.904 21.140 11.106 1.00 97.31 91 GLU A CA 1
ATOM 696 C C . GLU A 1 91 ? 10.430 20.356 9.882 1.00 97.31 91 GLU A C 1
ATOM 698 O O . GLU A 1 91 ? 9.632 19.805 9.120 1.00 97.31 91 GLU A O 1
ATOM 703 N N . ASP A 1 92 ? 11.749 20.309 9.642 1.00 96.06 92 ASP A N 1
ATOM 704 C CA . ASP A 1 92 ? 12.336 19.565 8.510 1.00 96.06 92 ASP A CA 1
ATOM 705 C C . ASP A 1 92 ? 12.240 18.039 8.699 1.00 96.06 92 ASP A C 1
ATOM 707 O O . ASP A 1 92 ? 13.176 17.362 9.132 1.00 96.06 92 ASP A O 1
ATOM 711 N N . TRP A 1 93 ? 11.073 17.499 8.357 1.00 96.00 93 TRP A N 1
ATOM 712 C CA . TRP A 1 93 ? 10.761 16.082 8.486 1.00 96.00 93 TRP A CA 1
ATOM 713 C C . TRP A 1 93 ? 11.610 15.180 7.580 1.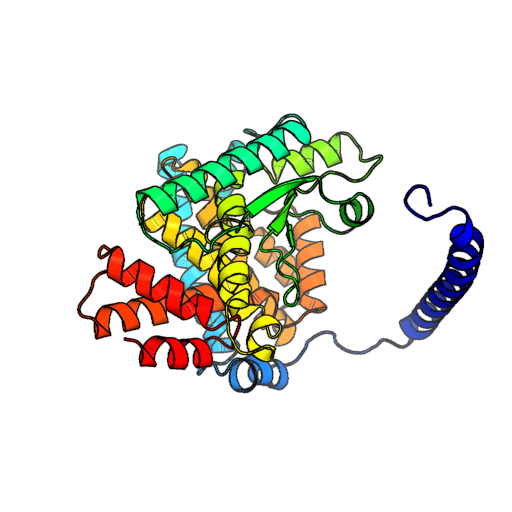00 96.00 93 TRP A C 1
ATOM 715 O O . TRP A 1 93 ? 11.846 14.033 7.958 1.00 96.00 93 TRP A O 1
ATOM 725 N N . HIS A 1 94 ? 12.120 15.668 6.440 1.00 93.56 94 HIS A N 1
ATOM 726 C CA . HIS A 1 94 ? 12.989 14.869 5.565 1.00 93.56 94 HIS A CA 1
ATOM 727 C C . HIS A 1 94 ? 14.279 14.502 6.299 1.00 93.56 94 HIS A C 1
ATOM 729 O O . HIS A 1 94 ? 14.648 13.329 6.366 1.00 93.56 94 HIS A O 1
ATOM 735 N N . THR A 1 95 ? 14.933 15.494 6.912 1.00 94.56 95 THR A N 1
ATOM 736 C CA . THR A 1 95 ? 16.153 15.274 7.699 1.00 94.56 95 THR A CA 1
ATOM 737 C C . THR A 1 95 ? 15.897 14.339 8.882 1.00 94.56 95 THR A C 1
ATOM 739 O O . THR A 1 95 ? 16.706 13.444 9.134 1.00 94.56 95 THR A O 1
ATOM 742 N N . VAL A 1 96 ? 14.757 14.484 9.570 1.00 96.69 96 VAL A N 1
ATOM 743 C CA . VAL A 1 96 ? 14.385 13.582 10.674 1.00 96.69 96 VAL A CA 1
ATOM 744 C C . VAL A 1 96 ? 14.239 12.141 10.184 1.00 96.69 96 VAL A C 1
ATOM 746 O O . VAL A 1 96 ? 14.843 11.246 10.769 1.00 96.69 96 VAL A O 1
ATOM 749 N N . LEU A 1 97 ? 13.499 11.891 9.100 1.00 95.75 97 LEU A N 1
ATOM 750 C CA . LEU A 1 97 ? 13.313 10.532 8.576 1.00 95.75 97 LEU A CA 1
ATOM 751 C C . LEU A 1 97 ? 14.618 9.909 8.065 1.00 95.75 97 LEU A C 1
ATOM 753 O O . LEU A 1 97 ? 14.852 8.722 8.293 1.00 95.75 97 LEU A O 1
ATOM 757 N N . LEU A 1 98 ? 15.495 10.694 7.431 1.00 93.62 98 LEU A N 1
ATOM 758 C CA . LEU A 1 98 ? 16.828 10.234 7.028 1.00 93.62 98 LEU A CA 1
ATOM 759 C C . LEU A 1 98 ? 17.682 9.818 8.235 1.00 93.62 98 LEU A C 1
ATOM 761 O O . LEU A 1 98 ? 18.414 8.832 8.155 1.00 93.62 98 LEU A O 1
ATOM 765 N N . GLU A 1 99 ? 17.583 10.529 9.361 1.00 95.44 99 GLU A N 1
ATOM 766 C CA . GLU A 1 99 ? 18.262 10.130 10.597 1.00 95.44 99 GLU A CA 1
ATOM 767 C C . GLU A 1 99 ? 17.637 8.866 11.199 1.00 95.44 99 GLU A C 1
ATOM 769 O O . GLU A 1 99 ? 18.358 7.934 11.553 1.00 95.44 99 GLU A O 1
ATOM 774 N N . LEU A 1 100 ? 16.304 8.788 11.255 1.00 96.50 100 LEU A N 1
ATOM 775 C CA . LEU A 1 100 ? 15.597 7.614 11.771 1.00 96.50 100 LEU A CA 1
ATOM 776 C C . LEU A 1 100 ? 15.876 6.350 10.946 1.00 96.50 100 LEU A C 1
ATOM 778 O O . LEU A 1 100 ? 15.970 5.265 11.515 1.00 96.50 100 LEU A O 1
ATOM 782 N N . ASN A 1 101 ? 16.084 6.476 9.633 1.00 95.50 101 ASN A N 1
ATOM 783 C CA . ASN A 1 101 ? 16.445 5.354 8.766 1.00 95.50 101 ASN A CA 1
ATOM 784 C C . ASN A 1 101 ? 17.797 4.706 9.113 1.00 95.50 101 ASN A C 1
ATOM 786 O O . ASN A 1 101 ? 18.052 3.562 8.729 1.00 95.50 101 ASN A O 1
ATOM 790 N N . LYS A 1 102 ? 18.662 5.388 9.874 1.00 95.00 102 LYS A N 1
ATOM 791 C CA . LYS A 1 102 ? 19.915 4.806 10.377 1.00 95.00 102 LYS A CA 1
ATOM 792 C C . LYS A 1 102 ? 19.683 3.792 11.498 1.00 95.00 102 LYS A C 1
ATOM 794 O O . LYS A 1 102 ? 20.546 2.936 11.706 1.00 95.00 102 LYS A O 1
ATOM 799 N N . ASP A 1 103 ? 18.540 3.850 12.188 1.00 97.12 103 ASP A N 1
ATOM 800 C CA . ASP A 1 103 ? 18.090 2.819 13.128 1.00 97.12 103 ASP A CA 1
ATOM 801 C C . ASP A 1 103 ? 17.550 1.617 12.340 1.00 97.12 103 ASP A C 1
ATOM 803 O O . ASP A 1 103 ? 16.347 1.423 12.175 1.00 97.12 103 ASP A O 1
ATOM 807 N N . ARG A 1 104 ? 18.467 0.840 11.759 1.00 96.25 104 ARG A N 1
ATOM 808 C CA . ARG A 1 104 ? 18.161 -0.246 10.822 1.00 96.25 104 ARG A CA 1
ATOM 809 C C . ARG A 1 104 ? 18.710 -1.598 11.272 1.00 96.25 104 ARG A C 1
ATOM 811 O O . ARG A 1 104 ? 19.713 -1.652 11.992 1.00 96.25 104 ARG A O 1
ATOM 818 N N . PRO A 1 105 ? 18.132 -2.707 10.780 1.00 97.56 105 PRO A N 1
ATOM 819 C CA . PRO A 1 105 ? 18.742 -4.019 10.924 1.00 97.56 105 PRO A CA 1
ATOM 820 C C . PRO A 1 105 ? 20.150 -4.058 10.312 1.00 97.56 105 PRO A C 1
ATOM 822 O O . PRO A 1 105 ? 20.426 -3.414 9.302 1.00 97.56 105 PRO A O 1
ATOM 825 N N . LEU A 1 106 ? 21.049 -4.849 10.906 1.00 96.19 106 LEU A N 1
ATOM 826 C CA . LEU A 1 106 ? 22.436 -4.981 10.429 1.00 96.19 106 LEU A CA 1
ATOM 827 C C . LEU A 1 106 ? 22.622 -6.103 9.399 1.00 96.19 106 LEU A C 1
ATOM 829 O O . LEU A 1 106 ? 23.659 -6.176 8.745 1.00 96.19 106 LEU A O 1
ATOM 833 N N . THR A 1 107 ? 21.638 -6.993 9.263 1.00 97.50 107 THR A N 1
ATOM 834 C CA . THR A 1 107 ? 21.659 -8.107 8.310 1.00 97.50 107 THR A CA 1
ATOM 835 C C . THR A 1 107 ? 20.262 -8.336 7.725 1.00 97.50 107 THR A C 1
ATOM 837 O O . THR A 1 107 ? 19.269 -8.022 8.390 1.00 97.50 107 THR A O 1
ATOM 840 N N . PRO A 1 108 ? 20.146 -8.932 6.521 1.00 96.88 108 PRO A N 1
ATOM 841 C CA . PRO A 1 108 ? 18.850 -9.335 5.970 1.00 96.88 108 PRO A CA 1
ATOM 842 C C . PRO A 1 108 ? 18.063 -10.283 6.889 1.00 96.88 108 PRO A C 1
ATOM 844 O O . PRO A 1 108 ? 16.837 -10.220 6.936 1.00 96.88 108 PRO A O 1
ATOM 847 N N . GLU A 1 109 ? 18.754 -11.120 7.669 1.00 98.00 109 GLU A N 1
ATOM 848 C CA . GLU A 1 109 ? 18.096 -11.998 8.642 1.00 98.00 109 GLU A CA 1
ATOM 849 C C . GLU A 1 109 ? 17.530 -11.219 9.831 1.00 98.00 109 GLU A C 1
ATOM 851 O O . GLU A 1 109 ? 16.385 -11.441 10.205 1.00 98.00 109 GLU A O 1
ATOM 856 N N . ALA A 1 110 ? 18.267 -10.243 10.371 1.00 98.31 110 ALA A N 1
ATOM 857 C CA . ALA A 1 110 ? 17.732 -9.359 11.407 1.00 98.31 110 ALA A CA 1
ATOM 858 C C . ALA A 1 110 ? 16.521 -8.552 10.899 1.00 98.31 110 ALA A C 1
ATOM 860 O O . ALA A 1 110 ? 15.561 -8.353 11.638 1.00 98.31 110 ALA A O 1
ATOM 861 N N . MET A 1 111 ? 16.533 -8.142 9.625 1.00 98.19 111 MET A N 1
ATOM 862 C CA . MET A 1 111 ? 15.388 -7.496 8.975 1.00 98.19 111 MET A CA 1
ATOM 863 C C . MET A 1 111 ? 14.177 -8.433 8.902 1.00 98.19 111 MET A C 1
ATOM 865 O O . MET A 1 111 ? 13.079 -8.032 9.278 1.00 98.19 111 MET A O 1
ATOM 869 N N . ARG A 1 112 ? 14.370 -9.693 8.481 1.00 98.38 112 ARG A N 1
ATOM 870 C CA . ARG A 1 112 ? 13.301 -10.706 8.450 1.00 98.38 112 ARG A CA 1
ATOM 871 C C . ARG A 1 112 ? 12.698 -10.940 9.835 1.00 98.38 112 ARG A C 1
ATOM 873 O O . ARG A 1 112 ? 11.479 -10.937 9.962 1.00 98.38 112 ARG A O 1
ATOM 880 N N . VAL A 1 113 ? 13.542 -11.090 10.858 1.00 98.56 113 VAL A N 1
ATOM 881 C CA . VAL A 1 113 ? 13.105 -11.245 12.255 1.00 98.56 113 VAL A CA 1
ATOM 882 C C . VAL A 1 113 ? 12.303 -10.025 12.715 1.00 98.56 113 VAL A C 1
ATOM 884 O O . VAL A 1 113 ? 11.243 -10.191 13.305 1.00 98.56 113 VAL A O 1
ATOM 887 N N . GLY A 1 114 ? 12.739 -8.804 12.386 1.00 98.38 114 GLY A N 1
ATOM 888 C CA . GLY A 1 114 ? 11.983 -7.588 12.702 1.00 98.38 114 GLY A CA 1
ATOM 889 C C . GLY A 1 114 ? 10.580 -7.581 12.083 1.00 98.38 114 GLY A C 1
ATOM 890 O O . GLY A 1 114 ? 9.603 -7.270 12.764 1.00 98.38 114 GLY A O 1
ATOM 891 N N . TYR A 1 115 ? 10.459 -7.976 10.813 1.00 98.69 115 TYR A N 1
ATOM 892 C CA . TYR A 1 115 ? 9.160 -8.126 10.152 1.00 98.69 115 TYR A CA 1
ATOM 893 C C . TYR A 1 115 ? 8.293 -9.222 10.782 1.00 98.69 115 TYR A C 1
ATOM 895 O O . TYR A 1 115 ? 7.092 -9.019 10.960 1.00 98.69 115 TYR A O 1
ATOM 903 N N . GLU A 1 116 ? 8.884 -10.359 11.150 1.00 98.75 116 GLU A N 1
ATOM 904 C CA . GLU A 1 116 ? 8.198 -11.465 11.827 1.00 98.75 116 GLU A CA 1
ATOM 905 C C . GLU A 1 116 ? 7.638 -11.028 13.189 1.00 98.75 116 GLU A C 1
ATOM 907 O O . GLU A 1 116 ? 6.458 -11.237 13.479 1.00 98.75 116 GLU A O 1
ATOM 912 N N . GLU A 1 117 ? 8.444 -10.328 13.991 1.00 98.69 117 GLU A N 1
ATOM 913 C CA . GLU A 1 117 ? 8.032 -9.789 15.288 1.00 98.69 117 GLU A CA 1
ATOM 914 C C . GLU A 1 117 ? 6.877 -8.789 15.163 1.00 98.69 117 GLU A C 1
ATOM 916 O O . GLU A 1 117 ? 5.896 -8.877 15.905 1.00 98.69 117 GLU A O 1
ATOM 921 N N . TRP A 1 118 ? 6.963 -7.838 14.228 1.00 98.62 118 TRP A N 1
ATOM 922 C CA . TRP A 1 118 ? 5.913 -6.832 14.043 1.00 98.62 118 TRP A CA 1
ATOM 923 C C . TRP A 1 118 ? 4.640 -7.401 13.419 1.00 98.62 118 TRP A C 1
ATOM 925 O O . TRP A 1 118 ? 3.547 -6.991 13.808 1.00 98.62 118 TRP A O 1
ATOM 935 N N . THR A 1 119 ? 4.759 -8.409 12.553 1.00 98.81 119 THR A N 1
ATOM 936 C CA . THR A 1 119 ? 3.616 -9.178 12.041 1.00 98.81 119 THR A CA 1
ATOM 937 C C . THR A 1 119 ? 2.880 -9.881 13.185 1.00 98.81 119 THR A C 1
ATOM 939 O O . THR A 1 119 ? 1.655 -9.784 13.298 1.00 98.81 119 THR A O 1
ATOM 942 N N . ALA A 1 120 ? 3.620 -10.527 14.094 1.00 98.75 120 ALA A N 1
ATOM 943 C CA . ALA A 1 120 ? 3.044 -11.177 15.269 1.00 98.75 120 ALA A CA 1
ATOM 944 C C . ALA A 1 120 ? 2.392 -10.171 16.236 1.00 98.75 120 ALA A C 1
ATOM 946 O O . ALA A 1 120 ? 1.290 -10.424 16.730 1.00 98.75 120 ALA A O 1
ATOM 947 N N . LYS A 1 121 ? 3.027 -9.013 16.475 1.00 98.75 121 LYS A N 1
ATOM 948 C CA . LYS A 1 121 ? 2.463 -7.925 17.297 1.00 98.75 121 LYS A CA 1
ATOM 949 C C . LYS A 1 121 ? 1.169 -7.372 16.707 1.00 98.75 121 LYS A C 1
ATOM 951 O O . LYS A 1 121 ? 0.204 -7.206 17.448 1.00 98.75 121 LYS A O 1
ATOM 956 N N . ALA A 1 122 ? 1.126 -7.122 15.398 1.00 98.81 122 ALA A N 1
ATOM 957 C CA . ALA A 1 122 ? -0.069 -6.626 14.717 1.00 98.81 122 ALA A CA 1
ATOM 958 C C . ALA A 1 122 ? -1.241 -7.604 14.864 1.00 98.81 122 ALA A C 1
ATOM 960 O O . ALA A 1 122 ? -2.337 -7.214 15.270 1.00 98.81 122 ALA A O 1
ATOM 961 N N . ARG A 1 123 ? -0.988 -8.901 14.644 1.00 98.69 123 ARG A N 1
ATOM 962 C CA . ARG A 1 123 ? -1.993 -9.949 14.855 1.00 98.69 123 ARG A CA 1
ATOM 963 C C . ARG A 1 123 ? -2.467 -10.009 16.309 1.00 98.69 123 ARG A C 1
ATOM 965 O O . ARG A 1 123 ? -3.669 -10.060 16.557 1.00 98.69 123 ARG A O 1
ATOM 972 N N . ALA A 1 124 ? -1.545 -9.990 17.274 1.00 98.69 124 ALA A N 1
ATOM 973 C CA . ALA A 1 124 ? -1.880 -10.033 18.698 1.00 98.69 124 ALA A CA 1
ATOM 974 C C . ALA A 1 124 ? -2.726 -8.826 19.131 1.00 98.69 124 ALA A C 1
ATOM 976 O O . ALA A 1 124 ? -3.726 -9.000 19.825 1.00 98.69 124 ALA A O 1
ATOM 977 N N . PHE A 1 125 ? -2.373 -7.627 18.664 1.00 98.81 125 PHE A N 1
ATOM 978 C CA . PHE A 1 125 ? -3.120 -6.401 18.928 1.00 98.81 125 PHE A CA 1
ATOM 979 C C . PHE A 1 125 ? -4.561 -6.489 18.413 1.00 98.81 125 PHE A C 1
ATOM 981 O O . PHE A 1 125 ? -5.498 -6.156 19.132 1.00 98.81 125 PHE A O 1
ATOM 988 N N . LEU A 1 126 ? -4.763 -6.984 17.192 1.00 98.69 126 LEU A N 1
ATOM 989 C CA . LEU A 1 126 ? -6.099 -7.158 16.619 1.00 98.69 126 LEU A CA 1
ATOM 990 C C . LEU A 1 126 ? -6.950 -8.166 17.399 1.00 98.69 126 LEU A C 1
ATOM 992 O O . LEU A 1 126 ? -8.142 -7.927 17.594 1.00 98.69 126 LEU A O 1
ATOM 996 N N . VAL A 1 127 ? -6.344 -9.263 17.870 1.00 98.38 127 VAL A N 1
ATOM 997 C CA . VAL A 1 127 ? -7.009 -10.244 18.744 1.00 98.38 127 VAL A CA 1
ATOM 998 C C . VAL A 1 127 ? -7.410 -9.603 20.072 1.00 98.38 127 VAL A C 1
ATOM 1000 O O . VAL A 1 127 ? -8.542 -9.778 20.511 1.00 98.38 127 VAL A O 1
ATOM 1003 N N . GLU A 1 128 ? -6.507 -8.850 20.705 1.00 98.38 128 GLU A N 1
ATOM 1004 C CA . GLU A 1 128 ? -6.767 -8.175 21.981 1.00 98.38 128 GLU A CA 1
ATOM 1005 C C . GLU A 1 128 ? -7.867 -7.116 21.853 1.00 98.38 128 GLU A C 1
ATOM 1007 O O . GLU A 1 128 ? -8.762 -7.034 22.695 1.00 98.38 128 GLU A O 1
ATOM 1012 N N . ARG A 1 129 ? -7.806 -6.306 20.793 1.00 97.94 129 ARG A N 1
ATOM 1013 C CA . ARG A 1 129 ? -8.748 -5.212 20.560 1.00 97.94 129 ARG A CA 1
ATOM 1014 C C . ARG A 1 129 ? -10.073 -5.674 19.977 1.00 97.94 129 ARG A C 1
ATOM 1016 O O . ARG A 1 129 ? -11.019 -4.910 20.050 1.00 97.94 129 ARG A O 1
ATOM 1023 N N . GLY A 1 130 ? -10.152 -6.873 19.401 1.00 98.06 130 GLY A N 1
ATOM 1024 C CA . GLY A 1 130 ? -11.376 -7.403 18.796 1.00 98.06 130 GLY A CA 1
ATOM 1025 C C . GLY A 1 130 ? -11.842 -6.635 17.556 1.00 98.06 130 GLY A C 1
ATOM 1026 O O . GLY A 1 130 ? -13.039 -6.621 17.284 1.00 98.06 130 GLY A O 1
ATOM 1027 N N . LEU A 1 131 ? -10.911 -5.999 16.831 1.00 98.06 131 LEU A N 1
ATOM 1028 C CA . LEU A 1 131 ? -11.179 -5.119 15.680 1.00 98.06 131 LEU A CA 1
ATOM 1029 C C . LEU A 1 131 ? -11.545 -5.868 14.393 1.00 98.06 131 LEU A C 1
ATOM 1031 O O . LEU A 1 131 ? -12.048 -5.248 13.462 1.00 98.06 131 LEU A O 1
ATOM 1035 N N . VAL A 1 132 ? -11.254 -7.166 14.319 1.00 98.38 132 VAL A N 1
ATOM 1036 C CA . VAL A 1 132 ? -11.487 -8.036 13.157 1.00 98.38 132 VAL A CA 1
ATOM 1037 C C . VAL A 1 132 ? -11.779 -9.466 13.616 1.00 98.38 132 VAL A C 1
ATOM 1039 O O . VAL A 1 132 ? -11.380 -9.854 14.719 1.00 98.38 132 VAL A O 1
ATOM 1042 N N . SER A 1 133 ? -12.429 -10.267 12.772 1.00 98.06 133 SER A N 1
ATOM 1043 C CA . SER A 1 133 ? -12.532 -11.718 12.973 1.00 98.06 133 SER A CA 1
ATOM 1044 C C . SER A 1 133 ? -11.356 -12.476 12.349 1.00 98.06 133 SER A C 1
ATOM 1046 O O . SER A 1 133 ? -10.779 -12.048 11.356 1.00 98.06 133 SER A O 1
ATOM 1048 N N . PHE A 1 134 ? -11.013 -13.645 12.900 1.00 97.81 134 PHE A N 1
ATOM 1049 C CA . PHE A 1 134 ? -9.932 -14.497 12.387 1.00 97.81 134 PHE A CA 1
ATOM 1050 C C . PHE A 1 134 ? -10.477 -15.822 11.842 1.00 97.81 134 PHE A C 1
ATOM 1052 O O . PHE A 1 134 ? -10.990 -16.637 12.618 1.00 97.81 134 PHE A O 1
ATOM 1059 N N . PRO A 1 135 ? -10.374 -16.066 10.524 1.00 95.75 135 PRO A N 1
ATOM 1060 C CA . PRO A 1 135 ? -10.749 -17.342 9.926 1.00 95.75 135 PRO A CA 1
ATOM 1061 C C . PRO A 1 135 ? -9.917 -18.511 10.463 1.00 95.75 135 PRO A C 1
ATOM 1063 O O . PRO A 1 135 ? -8.733 -18.382 10.751 1.00 95.75 135 PRO A O 1
ATOM 1066 N N . ALA A 1 136 ? -10.527 -19.688 10.597 1.00 95.69 136 ALA A N 1
ATOM 1067 C CA . ALA A 1 136 ? -9.813 -20.853 11.110 1.00 95.69 136 ALA A CA 1
ATOM 1068 C C . ALA A 1 136 ? -8.705 -21.308 10.143 1.00 95.69 136 ALA A C 1
ATOM 1070 O O . ALA A 1 136 ? -8.961 -21.537 8.961 1.00 95.69 136 ALA A O 1
ATOM 1071 N N . GLY A 1 137 ? -7.495 -21.500 10.675 1.00 95.38 137 GLY A N 1
ATOM 1072 C CA . GLY A 1 137 ? -6.337 -21.983 9.918 1.00 95.38 137 GLY A CA 1
ATOM 1073 C C . GLY A 1 137 ? -5.627 -20.920 9.078 1.00 95.38 137 GLY A C 1
ATOM 1074 O O . GLY A 1 137 ? -4.716 -21.284 8.340 1.00 95.38 137 GLY A O 1
ATOM 1075 N N . GLU A 1 138 ? -6.035 -19.650 9.174 1.00 97.31 138 GLU A N 1
ATOM 1076 C CA . GLU A 1 138 ? -5.276 -18.530 8.611 1.00 97.31 138 GLU A CA 1
ATOM 1077 C C . GLU A 1 138 ? -3.887 -18.437 9.255 1.00 97.31 138 GLU A C 1
ATOM 1079 O O . GLU A 1 138 ? -3.738 -18.636 10.465 1.00 97.31 138 GLU A O 1
ATOM 1084 N N . GLU A 1 139 ? -2.874 -18.211 8.423 1.00 97.44 139 GLU A N 1
ATOM 1085 C CA . GLU A 1 139 ? -1.487 -18.068 8.849 1.00 97.44 139 GLU A CA 1
ATOM 1086 C C . GLU A 1 139 ? -0.703 -17.259 7.812 1.00 97.44 139 GLU A C 1
ATOM 1088 O O . GLU A 1 139 ? -0.823 -17.490 6.607 1.00 97.44 139 GLU A O 1
ATOM 1093 N N . CYS A 1 140 ? 0.154 -16.353 8.278 1.00 98.44 140 CYS A N 1
ATOM 1094 C CA . CYS A 1 140 ? 1.052 -15.577 7.431 1.00 98.44 140 CYS A CA 1
ATOM 1095 C C . CYS A 1 140 ? 2.498 -15.867 7.825 1.00 98.44 140 CYS A C 1
ATOM 1097 O O . CYS A 1 140 ? 2.885 -15.578 8.959 1.00 98.44 140 CYS A O 1
ATOM 1099 N N . THR A 1 141 ? 3.287 -16.421 6.904 1.00 98.44 141 THR A N 1
ATOM 1100 C CA . THR A 1 141 ? 4.715 -16.671 7.142 1.00 98.44 141 THR A CA 1
ATOM 1101 C C . THR A 1 141 ? 5.556 -15.523 6.621 1.00 98.44 141 THR A C 1
ATOM 1103 O O . THR A 1 141 ? 5.399 -15.109 5.477 1.00 98.44 141 THR A O 1
ATOM 1106 N N . VAL A 1 142 ? 6.477 -15.037 7.456 1.00 98.69 142 VAL A N 1
ATOM 1107 C CA . VAL A 1 142 ? 7.449 -14.009 7.078 1.00 98.69 142 VAL A CA 1
ATOM 1108 C C . VAL A 1 142 ? 8.756 -14.666 6.654 1.00 98.69 142 VAL A C 1
ATOM 1110 O O . VAL A 1 142 ? 9.491 -15.226 7.474 1.00 98.69 142 VAL A O 1
ATOM 1113 N N . GLU A 1 143 ? 9.079 -14.571 5.370 1.00 98.00 143 GLU A N 1
ATOM 1114 C CA . GLU A 1 143 ? 10.212 -15.279 4.780 1.00 98.00 143 GLU A CA 1
ATOM 1115 C C . GLU A 1 143 ? 11.036 -14.403 3.824 1.00 98.00 143 GLU A C 1
ATOM 1117 O O . GLU A 1 143 ? 10.579 -13.350 3.379 1.00 98.00 143 GLU A O 1
ATOM 1122 N N . PRO A 1 144 ? 12.286 -14.783 3.511 1.00 97.56 144 PRO A N 1
ATOM 1123 C CA . PRO A 1 144 ? 13.081 -14.071 2.519 1.00 97.56 144 PRO A CA 1
ATOM 1124 C C . PRO A 1 144 ? 12.411 -14.104 1.147 1.00 97.56 144 PRO A C 1
ATOM 1126 O O . PRO A 1 144 ? 11.942 -15.158 0.718 1.00 97.56 144 PRO A O 1
ATOM 1129 N N . SER A 1 145 ? 12.474 -13.001 0.401 1.00 96.38 145 SER A N 1
ATOM 1130 C CA . SER A 1 145 ? 12.039 -13.020 -0.992 1.00 96.38 145 SER A CA 1
ATOM 1131 C C . SER A 1 145 ? 12.789 -14.104 -1.796 1.00 96.38 145 SER A C 1
ATOM 1133 O O . SER A 1 145 ? 14.009 -14.292 -1.619 1.00 96.38 145 SER A O 1
ATOM 1135 N N . PRO A 1 146 ? 12.087 -14.849 -2.673 1.00 94.19 146 PRO A N 1
ATOM 1136 C CA . PRO A 1 146 ? 12.679 -15.894 -3.493 1.00 94.19 146 PRO A CA 1
ATOM 1137 C C . PRO A 1 146 ? 13.851 -15.368 -4.332 1.00 94.19 146 PRO A C 1
ATOM 1139 O O . PRO A 1 146 ? 13.767 -14.253 -4.852 1.00 94.19 146 PRO A O 1
ATOM 1142 N N . PRO A 1 147 ? 14.922 -16.157 -4.553 1.00 93.12 147 PRO A N 1
ATOM 1143 C CA . PRO A 1 147 ? 16.109 -15.695 -5.280 1.00 93.12 147 PRO A CA 1
ATOM 1144 C C . PRO A 1 147 ? 15.821 -15.067 -6.649 1.00 93.12 147 PRO A C 1
ATOM 1146 O O . PRO A 1 147 ? 16.466 -14.093 -7.019 1.00 93.12 147 PRO A O 1
ATOM 1149 N N . PHE A 1 148 ? 14.823 -15.576 -7.377 1.00 89.69 148 PHE A N 1
ATOM 1150 C CA . PHE A 1 148 ? 14.439 -15.049 -8.689 1.00 89.69 148 PHE A CA 1
ATOM 1151 C C . PHE A 1 148 ? 13.708 -13.695 -8.626 1.00 89.69 148 PHE A C 1
ATOM 1153 O O . PHE A 1 148 ? 13.667 -12.994 -9.631 1.00 89.69 148 PHE A O 1
ATOM 1160 N N . GLN A 1 149 ? 13.146 -13.313 -7.473 1.00 91.62 149 GLN A N 1
ATOM 1161 C CA . GLN A 1 149 ? 12.477 -12.021 -7.282 1.00 91.62 149 GLN A CA 1
ATOM 1162 C C . GLN A 1 149 ? 13.433 -10.926 -6.800 1.00 91.62 149 GLN A C 1
ATOM 1164 O O . GLN A 1 149 ? 13.239 -9.767 -7.143 1.00 91.62 149 GLN A O 1
ATOM 1169 N N . ARG A 1 150 ? 14.490 -11.262 -6.049 1.00 92.56 150 ARG A N 1
ATOM 1170 C CA . ARG A 1 150 ? 15.410 -10.278 -5.433 1.00 92.56 150 ARG A CA 1
ATOM 1171 C C . ARG A 1 150 ? 16.006 -9.230 -6.393 1.00 92.56 150 ARG A C 1
ATOM 1173 O O . ARG A 1 150 ? 16.171 -8.090 -5.957 1.00 92.56 150 ARG A O 1
ATOM 1180 N N . PRO A 1 151 ? 16.344 -9.554 -7.661 1.00 87.50 151 PRO A N 1
ATOM 1181 C CA . PRO A 1 151 ? 16.870 -8.558 -8.597 1.00 87.50 151 PRO A CA 1
ATOM 1182 C C . PRO A 1 151 ? 15.801 -7.611 -9.155 1.00 87.50 151 PRO A C 1
ATOM 1184 O O . PRO A 1 151 ? 16.136 -6.511 -9.581 1.00 87.50 151 PRO A O 1
ATOM 1187 N N . VAL A 1 152 ? 14.535 -8.039 -9.183 1.00 85.12 152 VAL A N 1
ATOM 1188 C CA . VAL A 1 152 ? 13.434 -7.317 -9.849 1.00 85.12 152 VAL A CA 1
ATOM 1189 C C . VAL A 1 152 ? 12.484 -6.639 -8.867 1.00 85.12 152 VAL A C 1
ATOM 1191 O O . VAL A 1 152 ? 11.869 -5.633 -9.207 1.00 85.12 152 VAL A O 1
ATOM 1194 N N . LEU A 1 153 ? 12.378 -7.162 -7.645 1.00 83.81 153 LEU A N 1
ATOM 1195 C CA . LEU A 1 153 ? 11.473 -6.685 -6.613 1.00 83.81 153 LEU A CA 1
ATOM 1196 C C . LEU A 1 153 ? 12.268 -6.278 -5.373 1.00 83.81 153 LEU A C 1
ATOM 1198 O O . LEU A 1 153 ? 12.788 -7.092 -4.612 1.00 83.81 153 LEU A O 1
ATOM 1202 N N . ALA A 1 154 ? 12.375 -4.965 -5.214 1.00 84.19 154 ALA A N 1
ATOM 1203 C CA . ALA A 1 154 ? 13.172 -4.294 -4.197 1.00 84.19 154 ALA A CA 1
ATOM 1204 C C . ALA A 1 154 ? 12.395 -3.986 -2.901 1.00 84.19 154 ALA A C 1
ATOM 1206 O O . ALA A 1 154 ? 12.940 -3.375 -1.981 1.00 84.19 154 ALA A O 1
ATOM 1207 N N . VAL A 1 155 ? 11.130 -4.383 -2.838 1.00 89.19 155 VAL A N 1
ATOM 1208 C CA . VAL A 1 155 ? 10.188 -4.035 -1.773 1.00 89.19 155 VAL A CA 1
ATOM 1209 C C . VAL A 1 155 ? 9.602 -5.293 -1.148 1.00 89.19 155 VAL A C 1
ATOM 1211 O O . VAL A 1 155 ? 9.651 -6.371 -1.745 1.00 89.19 155 VAL A O 1
ATOM 1214 N N . ALA A 1 156 ? 9.091 -5.144 0.072 1.00 94.06 156 ALA A N 1
ATOM 1215 C CA . ALA A 1 156 ? 8.216 -6.129 0.685 1.00 94.06 156 ALA A CA 1
ATOM 1216 C C . ALA A 1 156 ? 7.067 -6.485 -0.267 1.00 94.06 156 ALA A C 1
ATOM 1218 O O . ALA A 1 156 ? 6.629 -5.648 -1.056 1.00 94.06 156 ALA A O 1
ATOM 1219 N N . SER A 1 157 ? 6.633 -7.741 -0.235 1.00 94.94 157 SER A N 1
ATOM 1220 C CA . SER A 1 157 ? 5.493 -8.178 -1.036 1.00 94.94 157 SER A CA 1
ATOM 1221 C C . SER A 1 157 ? 4.782 -9.346 -0.390 1.00 94.94 157 SER A C 1
ATOM 1223 O O . SER A 1 157 ? 5.390 -10.140 0.332 1.00 94.94 157 SER A O 1
ATOM 1225 N N . TYR A 1 158 ? 3.505 -9.469 -0.706 1.00 97.62 158 TYR A N 1
ATOM 1226 C CA . TYR A 1 158 ? 2.648 -10.519 -0.202 1.00 97.62 158 TYR A CA 1
ATOM 1227 C C . TYR A 1 158 ? 2.162 -11.442 -1.325 1.00 97.62 158 TYR A C 1
ATOM 1229 O O . TYR A 1 158 ? 1.858 -11.003 -2.434 1.00 97.62 158 TYR A O 1
ATOM 1237 N N . GLN A 1 159 ? 2.062 -12.734 -1.016 1.00 97.12 159 GLN A N 1
ATOM 1238 C CA . GLN A 1 159 ? 1.404 -13.737 -1.842 1.00 97.12 159 GLN A CA 1
ATOM 1239 C C . GLN A 1 159 ? 0.235 -14.354 -1.073 1.00 97.12 159 GLN A C 1
ATOM 1241 O O . GLN A 1 159 ? 0.400 -14.900 0.023 1.00 97.12 159 GLN A O 1
ATOM 1246 N N . ASP A 1 160 ? -0.941 -14.298 -1.688 1.00 96.00 160 ASP A N 1
ATOM 1247 C CA . ASP A 1 160 ? -2.199 -14.767 -1.131 1.00 96.00 160 ASP A CA 1
ATOM 1248 C C . ASP A 1 160 ? -2.328 -16.299 -1.109 1.00 96.00 160 ASP A C 1
ATOM 1250 O O . ASP A 1 160 ? -1.684 -17.008 -1.896 1.00 96.00 160 ASP A O 1
ATOM 1254 N N . PRO A 1 161 ? -3.173 -16.851 -0.215 1.00 95.75 161 PRO A N 1
ATOM 1255 C CA . PRO A 1 161 ? -3.477 -18.268 -0.224 1.00 95.75 161 PRO A CA 1
ATOM 1256 C C . PRO A 1 161 ? -4.192 -18.633 -1.530 1.00 95.75 161 PRO A C 1
ATOM 1258 O O . PRO A 1 161 ? -5.158 -17.961 -1.900 1.00 95.75 161 PRO A O 1
ATOM 1261 N N . PRO A 1 162 ? -3.834 -19.747 -2.198 1.00 94.62 162 PRO A N 1
ATOM 1262 C CA . PRO A 1 162 ? -4.423 -20.092 -3.486 1.00 94.62 162 PRO A CA 1
ATOM 1263 C C . PRO A 1 162 ? -5.959 -20.171 -3.405 1.00 94.62 162 PRO A C 1
ATOM 1265 O O . PRO A 1 162 ? -6.484 -20.951 -2.597 1.00 94.62 162 PRO A O 1
ATOM 1268 N N . PRO A 1 163 ? -6.714 -19.438 -4.244 1.00 91.75 163 PRO A N 1
ATOM 1269 C CA . PRO A 1 163 ? -8.142 -19.173 -4.028 1.00 91.75 163 PRO A CA 1
ATOM 1270 C C . PRO A 1 163 ? -9.008 -20.440 -4.012 1.00 91.75 163 PRO A C 1
ATOM 1272 O O . PRO A 1 163 ? -9.939 -20.539 -3.215 1.00 91.75 163 PRO A O 1
ATOM 1275 N N . PHE A 1 164 ? -8.636 -21.464 -4.785 1.00 93.94 164 PHE A N 1
ATOM 1276 C CA . PHE A 1 164 ? -9.375 -22.731 -4.895 1.00 93.94 164 PHE A CA 1
ATOM 1277 C C . PHE A 1 164 ? -8.750 -23.905 -4.123 1.00 93.94 164 PHE A C 1
ATOM 1279 O O . PHE A 1 164 ? -9.138 -25.056 -4.315 1.00 93.94 164 PHE A O 1
ATOM 1286 N N . SER A 1 165 ? -7.779 -23.628 -3.249 1.00 94.56 165 SER A N 1
ATOM 1287 C CA . SER A 1 165 ? -7.215 -24.598 -2.300 1.00 94.56 165 SER A CA 1
ATOM 1288 C C . SER A 1 165 ? -7.897 -24.495 -0.932 1.00 94.56 165 SER A C 1
ATOM 1290 O O . SER A 1 165 ? -8.514 -23.481 -0.618 1.00 94.56 165 SER A O 1
ATOM 1292 N N . SER A 1 166 ? -7.757 -25.509 -0.077 1.00 93.44 166 SER A N 1
ATOM 1293 C CA . SER A 1 166 ? -8.133 -25.407 1.341 1.00 93.44 166 SER A CA 1
ATOM 1294 C C . SER A 1 166 ? -7.115 -24.630 2.185 1.00 93.44 166 SER A C 1
ATOM 1296 O O . SER A 1 166 ? -7.397 -24.340 3.343 1.00 93.44 166 SER A O 1
ATOM 1298 N N . SER A 1 167 ? -5.928 -24.333 1.644 1.00 96.56 167 SER A N 1
ATOM 1299 C CA . SER A 1 167 ? -4.902 -23.558 2.351 1.00 96.56 167 SER A CA 1
ATOM 1300 C C . SER A 1 167 ? -5.367 -22.122 2.594 1.00 96.56 167 SER A C 1
ATOM 1302 O O . SER A 1 167 ? -5.788 -21.461 1.647 1.00 96.56 167 SER A O 1
ATOM 1304 N N . MET A 1 168 ? -5.237 -21.644 3.834 1.00 97.19 168 MET A N 1
ATOM 1305 C CA . MET A 1 168 ? -5.392 -20.232 4.225 1.00 97.19 168 MET A CA 1
ATOM 1306 C C . MET A 1 168 ? -4.033 -19.568 4.504 1.00 97.19 168 MET A C 1
ATOM 1308 O O . MET A 1 168 ? -3.967 -18.497 5.099 1.00 97.19 168 MET A O 1
ATOM 1312 N N . HIS A 1 169 ? -2.949 -20.230 4.096 1.00 98.12 169 HIS A N 1
ATOM 1313 C CA . HIS A 1 169 ? -1.588 -19.789 4.342 1.00 98.12 169 HIS A CA 1
ATOM 1314 C C . HIS A 1 169 ? -1.151 -18.779 3.280 1.00 98.12 169 HIS A C 1
ATOM 1316 O O . HIS A 1 169 ? -1.191 -19.092 2.087 1.00 98.12 169 HIS A O 1
ATOM 1322 N N . GLY A 1 170 ? -0.753 -17.588 3.719 1.00 98.06 170 GLY A N 1
ATOM 1323 C CA . GLY A 1 170 ? -0.154 -16.554 2.878 1.00 98.06 170 GLY A CA 1
ATOM 1324 C C . GLY A 1 170 ? 1.326 -16.366 3.195 1.00 98.06 170 GLY A C 1
ATOM 1325 O O . GLY A 1 170 ? 1.785 -16.691 4.292 1.00 98.06 170 GLY A O 1
ATOM 1326 N N . HIS A 1 171 ? 2.063 -15.815 2.238 1.00 98.31 171 HIS A N 1
ATOM 1327 C CA . HIS A 1 171 ? 3.505 -15.614 2.343 1.00 98.31 171 HIS A CA 1
ATOM 1328 C C . HIS A 1 171 ? 3.825 -14.123 2.277 1.00 98.31 171 HIS A C 1
ATOM 1330 O O . HIS A 1 171 ? 3.533 -13.464 1.282 1.00 98.31 171 HIS A O 1
ATOM 1336 N N . PHE A 1 172 ? 4.428 -13.591 3.335 1.00 98.44 172 PHE A N 1
ATOM 1337 C CA . PHE A 1 172 ? 4.980 -12.246 3.372 1.00 98.44 172 PHE A CA 1
ATOM 1338 C C . PHE A 1 172 ? 6.489 -12.322 3.101 1.00 98.44 172 PHE A C 1
ATOM 1340 O O . PHE A 1 172 ? 7.290 -12.716 3.951 1.00 98.44 172 PHE A O 1
ATOM 1347 N N . PHE A 1 173 ? 6.878 -11.907 1.898 1.00 98.31 173 PHE A N 1
ATOM 1348 C CA . PHE A 1 173 ? 8.257 -11.865 1.443 1.00 98.31 173 PHE A CA 1
ATOM 1349 C C . PHE A 1 173 ? 8.959 -10.559 1.825 1.00 98.31 173 PHE A C 1
ATOM 1351 O O . PHE A 1 173 ? 8.636 -9.474 1.338 1.00 98.31 173 PHE A O 1
ATOM 1358 N N . VAL A 1 174 ? 9.997 -10.688 2.646 1.00 97.56 174 VAL A N 1
ATOM 1359 C CA . VAL A 1 174 ? 10.901 -9.608 3.053 1.00 97.56 174 VAL A CA 1
ATOM 1360 C C . VAL A 1 174 ? 11.956 -9.383 1.960 1.00 97.56 174 VAL A C 1
ATOM 1362 O O . VAL A 1 174 ? 12.561 -10.359 1.501 1.00 97.56 174 VAL A O 1
ATOM 1365 N N . PRO A 1 175 ? 12.240 -8.135 1.537 1.00 95.31 175 PRO A N 1
ATOM 1366 C CA . PRO A 1 175 ? 13.054 -7.867 0.352 1.00 95.31 175 PRO A CA 1
ATOM 1367 C C . PRO A 1 175 ? 14.539 -8.133 0.598 1.00 95.31 175 PRO A C 1
ATOM 1369 O O . PRO A 1 175 ? 15.304 -7.253 0.996 1.00 95.31 175 PRO A O 1
ATOM 1372 N N . TYR A 1 176 ? 14.983 -9.356 0.331 1.00 96.00 176 TYR A N 1
ATOM 1373 C CA . TYR A 1 176 ? 16.398 -9.695 0.417 1.00 96.00 176 TYR A CA 1
ATOM 1374 C C . TYR A 1 176 ? 17.178 -9.075 -0.750 1.00 96.00 176 TYR A C 1
ATOM 1376 O O . TYR A 1 176 ? 16.656 -8.974 -1.864 1.00 96.00 176 TYR A O 1
ATOM 1384 N N . PRO A 1 177 ? 18.433 -8.646 -0.526 1.00 94.75 177 PRO A N 1
ATOM 1385 C CA . PRO A 1 177 ? 19.293 -8.195 -1.612 1.00 94.75 177 PRO A CA 1
ATOM 1386 C C . PRO A 1 177 ? 19.590 -9.357 -2.578 1.00 94.75 177 PRO A C 1
ATOM 1388 O O . PRO A 1 177 ? 19.666 -10.506 -2.131 1.00 94.75 177 PRO A O 1
ATOM 1391 N N . PRO A 1 178 ? 19.752 -9.092 -3.887 1.00 93.69 178 PRO A N 1
ATOM 1392 C CA . PRO A 1 178 ? 20.092 -10.129 -4.855 1.00 93.69 178 PRO A CA 1
ATOM 1393 C C . PRO A 1 178 ? 21.448 -10.768 -4.546 1.00 93.69 178 PRO A C 1
ATOM 1395 O O . PRO A 1 178 ? 22.321 -10.164 -3.918 1.00 93.69 178 PRO A O 1
ATOM 1398 N N . ASP A 1 179 ? 21.631 -12.005 -5.003 1.00 91.00 179 ASP A N 1
ATOM 1399 C CA . ASP A 1 179 ? 22.891 -12.718 -4.818 1.00 91.00 179 ASP A CA 1
ATOM 1400 C C . ASP A 1 179 ? 24.024 -11.957 -5.529 1.00 91.00 179 ASP A C 1
ATOM 1402 O O . ASP A 1 179 ? 23.905 -11.584 -6.695 1.00 91.00 179 ASP A O 1
ATOM 1406 N N . GLY A 1 180 ? 25.125 -11.709 -4.814 1.00 92.88 180 GLY A N 1
ATOM 1407 C CA . GLY A 1 180 ? 26.248 -10.914 -5.323 1.00 92.88 180 GLY A CA 1
ATOM 1408 C C . GLY A 1 180 ? 26.093 -9.395 -5.179 1.00 92.88 180 GLY A C 1
ATOM 1409 O O . GLY A 1 180 ? 26.972 -8.676 -5.649 1.00 92.88 180 GLY A O 1
ATOM 1410 N N . ALA A 1 181 ? 25.035 -8.906 -4.517 1.00 94.06 181 ALA A N 1
ATOM 1411 C CA . ALA A 1 181 ? 24.901 -7.491 -4.173 1.00 94.06 181 ALA A CA 1
ATOM 1412 C C . ALA A 1 181 ? 26.124 -6.972 -3.397 1.00 94.06 181 ALA A C 1
ATOM 1414 O O . ALA A 1 181 ? 26.649 -7.633 -2.496 1.00 94.06 181 ALA A O 1
ATOM 1415 N N . SER A 1 182 ? 26.552 -5.762 -3.736 1.00 95.81 182 SER A N 1
ATOM 1416 C CA . SER A 1 182 ? 27.609 -5.038 -3.037 1.00 95.81 182 SER A CA 1
ATOM 1417 C C . SER A 1 182 ? 27.192 -4.660 -1.613 1.00 95.81 182 SER A C 1
ATOM 1419 O O . SER A 1 182 ? 26.009 -4.527 -1.297 1.00 95.81 182 SER A O 1
ATOM 1421 N N . GLU A 1 183 ? 28.173 -4.406 -0.743 1.00 95.44 183 GLU A N 1
ATOM 1422 C CA . GLU A 1 183 ? 27.915 -3.940 0.629 1.00 95.44 183 GLU A CA 1
ATOM 1423 C C . GLU A 1 183 ? 27.064 -2.659 0.659 1.00 95.44 183 GLU A C 1
ATOM 1425 O O . GLU A 1 183 ? 26.207 -2.506 1.527 1.00 95.44 183 GLU A O 1
ATOM 1430 N N . ALA A 1 184 ? 27.250 -1.767 -0.320 1.00 93.00 184 ALA A N 1
ATOM 1431 C CA . ALA A 1 184 ? 26.470 -0.540 -0.449 1.00 93.00 184 ALA A CA 1
ATOM 1432 C C . ALA A 1 184 ? 24.996 -0.815 -0.799 1.00 93.00 184 ALA A C 1
ATOM 1434 O O . ALA A 1 184 ? 24.103 -0.194 -0.225 1.00 93.00 184 ALA A O 1
ATOM 1435 N N . GLU A 1 185 ? 24.723 -1.764 -1.699 1.00 92.19 185 GLU A N 1
ATOM 1436 C CA . GLU A 1 185 ? 23.354 -2.168 -2.050 1.00 92.19 185 GLU A CA 1
ATOM 1437 C C . GLU A 1 185 ? 22.653 -2.861 -0.880 1.00 92.19 185 GLU A C 1
ATOM 1439 O O . GLU A 1 185 ? 21.485 -2.578 -0.608 1.00 92.19 185 GLU A O 1
ATOM 1444 N N . ILE A 1 186 ? 23.373 -3.720 -0.149 1.00 95.06 186 ILE A N 1
ATOM 1445 C CA . ILE A 1 186 ? 22.861 -4.362 1.067 1.00 95.06 186 ILE A CA 1
ATOM 1446 C C . ILE A 1 186 ? 22.537 -3.298 2.119 1.00 95.06 186 ILE A C 1
ATOM 1448 O O . ILE A 1 186 ? 21.434 -3.297 2.661 1.00 95.06 186 ILE A O 1
ATOM 1452 N N . ALA A 1 187 ? 23.453 -2.361 2.380 1.00 93.62 187 ALA A N 1
ATOM 1453 C CA . ALA A 1 187 ? 23.223 -1.278 3.331 1.00 93.62 187 ALA A CA 1
ATOM 1454 C C . ALA A 1 187 ? 21.994 -0.443 2.941 1.00 93.62 187 ALA A C 1
ATOM 1456 O O . ALA A 1 187 ? 21.111 -0.244 3.774 1.00 93.62 187 ALA A O 1
ATOM 1457 N N . LYS A 1 188 ? 21.879 -0.037 1.669 1.00 91.31 188 LYS A N 1
ATOM 1458 C CA . LYS A 1 188 ? 20.718 0.713 1.165 1.00 91.31 188 LYS A CA 1
ATOM 1459 C C . LYS A 1 188 ? 19.411 -0.065 1.348 1.00 91.31 188 LYS A C 1
ATOM 1461 O O . LYS A 1 188 ? 18.421 0.521 1.777 1.00 91.31 188 LYS A O 1
ATOM 1466 N N . ARG A 1 189 ? 19.405 -1.378 1.073 1.00 92.88 189 ARG A N 1
ATOM 1467 C CA . ARG A 1 189 ? 18.231 -2.244 1.286 1.00 92.88 189 ARG A CA 1
ATOM 1468 C C . ARG A 1 189 ? 17.801 -2.263 2.752 1.00 92.88 189 ARG A C 1
ATOM 1470 O O . ARG A 1 189 ? 16.611 -2.178 3.030 1.00 92.88 189 ARG A O 1
ATOM 1477 N N . LEU A 1 190 ? 18.755 -2.378 3.673 1.00 95.62 190 LEU A N 1
ATOM 1478 C CA . LEU A 1 190 ? 18.477 -2.379 5.110 1.00 95.62 190 LEU A CA 1
ATOM 1479 C C . LEU A 1 190 ? 18.016 -0.997 5.597 1.00 95.62 190 LEU A C 1
ATOM 1481 O O . LEU A 1 190 ? 17.157 -0.916 6.463 1.00 95.62 190 LEU A O 1
ATOM 1485 N N . GLU A 1 191 ? 18.543 0.087 5.020 1.00 93.75 191 GLU A N 1
ATOM 1486 C CA . GLU A 1 191 ? 18.135 1.468 5.329 1.00 93.75 191 GLU A CA 1
ATOM 1487 C C . GLU A 1 191 ? 16.682 1.741 4.965 1.00 93.75 191 GLU A C 1
ATOM 1489 O O . GLU A 1 191 ? 15.939 2.278 5.776 1.00 93.75 191 GLU A O 1
ATOM 1494 N N . SER A 1 192 ? 16.251 1.306 3.778 1.00 90.62 192 SER A N 1
ATOM 1495 C CA . SER A 1 192 ? 14.856 1.455 3.351 1.00 90.62 192 SER A CA 1
ATOM 1496 C C . SER A 1 192 ? 13.896 0.484 4.053 1.00 90.62 192 SER A C 1
ATOM 1498 O O . SER A 1 192 ? 12.734 0.406 3.676 1.00 90.62 192 SER A O 1
ATOM 1500 N N . ASN A 1 193 ? 14.394 -0.312 5.002 1.00 95.56 193 ASN A N 1
ATOM 1501 C CA . ASN A 1 193 ? 13.640 -1.227 5.858 1.00 95.56 193 ASN A CA 1
ATOM 1502 C C . ASN A 1 193 ? 14.088 -1.040 7.321 1.00 95.56 193 ASN A C 1
ATOM 1504 O O . ASN A 1 193 ? 14.343 -2.005 8.047 1.00 95.56 193 ASN A O 1
ATOM 1508 N N . SER A 1 194 ? 14.255 0.219 7.729 1.00 97.06 194 SER A N 1
ATOM 1509 C CA . SER A 1 194 ? 14.659 0.612 9.079 1.00 97.06 194 SER A CA 1
ATOM 1510 C C . SER A 1 194 ? 13.656 0.139 10.135 1.00 97.06 194 SER A C 1
ATOM 1512 O O . SER A 1 194 ? 12.467 -0.022 9.842 1.00 97.06 194 SER A O 1
ATOM 1514 N N . TYR A 1 195 ? 14.103 -0.066 11.378 1.00 98.12 195 TYR A N 1
ATOM 1515 C CA . TYR A 1 195 ? 13.234 -0.532 12.461 1.00 98.12 195 TYR A CA 1
ATOM 1516 C C . TYR A 1 195 ? 11.985 0.333 12.647 1.00 98.12 195 TYR A C 1
ATOM 1518 O O . TYR A 1 195 ? 10.921 -0.256 12.839 1.00 98.12 195 TYR A O 1
ATOM 1526 N N . PRO A 1 196 ? 12.045 1.676 12.531 1.00 97.69 196 PRO A N 1
ATOM 1527 C CA . PRO A 1 196 ? 10.840 2.476 12.666 1.00 97.69 196 PRO A CA 1
ATOM 1528 C C . PRO A 1 196 ? 9.851 2.354 11.493 1.00 97.69 196 PRO A C 1
ATOM 1530 O O . PRO A 1 196 ? 8.674 2.657 11.668 1.00 97.69 196 PRO A O 1
ATOM 1533 N N . SER A 1 197 ? 10.299 1.898 10.316 1.00 96.88 197 SER A N 1
ATOM 1534 C CA . SER A 1 197 ? 9.460 1.723 9.114 1.00 96.88 197 SER A CA 1
ATOM 1535 C C . SER A 1 197 ? 8.788 0.344 9.018 1.00 96.88 197 SER A C 1
ATOM 1537 O O . SER A 1 197 ? 7.685 0.218 8.474 1.00 96.88 197 SER A O 1
ATOM 1539 N N . ILE A 1 198 ? 9.424 -0.690 9.584 1.00 98.25 198 ILE A N 1
ATOM 1540 C CA . ILE A 1 198 ? 8.941 -2.081 9.579 1.00 98.25 198 ILE A CA 1
ATOM 1541 C C . ILE A 1 198 ? 7.486 -2.222 10.074 1.00 98.25 198 ILE A C 1
ATOM 1543 O O . ILE A 1 198 ? 6.734 -2.941 9.417 1.00 98.25 198 ILE A O 1
ATOM 1547 N N . PRO A 1 199 ? 7.038 -1.564 11.168 1.00 98.56 199 PRO A N 1
ATOM 1548 C CA . PRO A 1 199 ? 5.682 -1.731 11.692 1.00 98.56 199 PRO A CA 1
ATOM 1549 C C . PRO A 1 199 ? 4.587 -1.412 10.674 1.00 98.56 199 PRO A C 1
ATOM 1551 O O . PRO A 1 199 ? 3.655 -2.200 10.527 1.00 98.56 199 PRO A O 1
ATOM 1554 N N . SER A 1 200 ? 4.708 -0.290 9.953 1.00 97.94 200 SER A N 1
ATOM 1555 C CA . SER A 1 200 ? 3.701 0.129 8.964 1.00 97.94 200 SER A CA 1
ATOM 1556 C C . SER A 1 200 ? 3.635 -0.852 7.800 1.00 97.94 200 SER A C 1
ATOM 1558 O O . SER A 1 200 ? 2.559 -1.283 7.398 1.00 97.94 200 SER A O 1
ATOM 1560 N N . THR A 1 201 ? 4.800 -1.292 7.322 1.00 98.19 201 THR A N 1
ATOM 1561 C CA . THR A 1 201 ? 4.891 -2.271 6.233 1.00 98.19 201 THR A CA 1
ATOM 1562 C C . THR A 1 201 ? 4.369 -3.649 6.664 1.00 98.19 201 THR A C 1
ATOM 1564 O O . THR A 1 201 ? 3.664 -4.303 5.903 1.00 98.19 201 THR A O 1
ATOM 1567 N N . ALA A 1 202 ? 4.631 -4.084 7.901 1.00 98.56 202 ALA A N 1
ATOM 1568 C CA . ALA A 1 202 ? 4.075 -5.328 8.436 1.00 98.56 202 ALA A CA 1
ATOM 1569 C C . ALA A 1 202 ? 2.540 -5.279 8.542 1.00 98.56 202 ALA A C 1
ATOM 1571 O O . ALA A 1 202 ? 1.870 -6.272 8.261 1.00 98.56 202 ALA A O 1
ATOM 1572 N N . VAL A 1 203 ? 1.973 -4.123 8.906 1.00 98.81 203 VAL A N 1
ATOM 1573 C CA . VAL A 1 203 ? 0.519 -3.912 8.883 1.00 98.81 203 VAL A CA 1
ATOM 1574 C C . VAL A 1 203 ? -0.028 -3.965 7.456 1.00 98.81 203 VAL A C 1
ATOM 1576 O O . VAL A 1 203 ? -1.037 -4.633 7.230 1.00 98.81 203 VAL A O 1
ATOM 1579 N N . HIS A 1 204 ? 0.646 -3.305 6.510 1.00 98.75 204 HIS A N 1
ATOM 1580 C CA . HIS A 1 204 ? 0.259 -3.237 5.099 1.00 98.75 204 HIS A CA 1
ATOM 1581 C C . HIS A 1 204 ? 0.208 -4.621 4.438 1.00 98.75 204 HIS A C 1
ATOM 1583 O O . HIS A 1 204 ? -0.799 -4.991 3.840 1.00 98.75 204 HIS A O 1
ATOM 1589 N N . GLU A 1 205 ? 1.268 -5.415 4.585 1.00 98.69 205 GLU A N 1
ATOM 1590 C CA . GLU A 1 205 ? 1.396 -6.713 3.912 1.00 98.69 205 GLU A CA 1
ATOM 1591 C C . GLU A 1 205 ? 0.667 -7.842 4.653 1.00 98.69 205 GLU A C 1
ATOM 1593 O O . GLU A 1 205 ? 0.142 -8.767 4.032 1.00 98.69 205 GLU A O 1
ATOM 1598 N N . ALA A 1 206 ? 0.613 -7.790 5.988 1.00 98.56 206 ALA A N 1
ATOM 1599 C CA . ALA A 1 206 ? 0.066 -8.874 6.795 1.00 98.56 206 ALA A CA 1
ATOM 1600 C C . ALA A 1 206 ? -1.252 -8.496 7.490 1.00 98.56 206 ALA A C 1
ATOM 1602 O O . ALA A 1 206 ? -2.330 -8.670 6.917 1.00 98.56 206 ALA A O 1
ATOM 1603 N N . TYR A 1 207 ? -1.195 -8.021 8.737 1.00 98.69 207 TYR A N 1
ATOM 1604 C CA . TYR A 1 207 ? -2.383 -7.885 9.583 1.00 98.69 207 TYR A CA 1
ATOM 1605 C C . TYR A 1 207 ? -2.681 -6.425 9.970 1.00 98.69 207 TYR A C 1
ATOM 1607 O O . TYR A 1 207 ? -1.815 -5.780 10.556 1.00 98.69 207 TYR A O 1
ATOM 1615 N N . PRO A 1 208 ? -3.911 -5.914 9.759 1.00 98.56 208 PRO A N 1
ATOM 1616 C CA . PRO A 1 208 ? -5.016 -6.518 9.019 1.00 98.56 208 PRO A CA 1
ATOM 1617 C C . PRO A 1 208 ? -4.965 -6.179 7.517 1.00 98.56 208 PRO A C 1
ATOM 1619 O O . PRO A 1 208 ? -6.019 -6.155 6.895 1.00 98.56 208 PRO A O 1
ATOM 1622 N N . GLY A 1 209 ? -3.797 -5.866 6.941 1.00 98.75 209 GLY A N 1
ATOM 1623 C CA . GLY A 1 209 ? -3.633 -5.499 5.529 1.00 98.75 209 GLY A CA 1
ATOM 1624 C C . GLY A 1 209 ? -3.869 -6.645 4.537 1.00 98.75 209 GLY A C 1
ATOM 1625 O O . GLY A 1 209 ? -4.889 -7.335 4.612 1.00 98.75 209 GLY A O 1
ATOM 1626 N N . HIS A 1 210 ? -2.968 -6.828 3.566 1.00 98.69 210 HIS A N 1
ATOM 1627 C CA . HIS A 1 210 ? -3.176 -7.757 2.448 1.00 98.69 210 HIS A CA 1
ATOM 1628 C C . HIS A 1 210 ? -3.484 -9.183 2.897 1.00 98.69 210 HIS A C 1
ATOM 1630 O O . HIS A 1 210 ? -4.456 -9.761 2.407 1.00 98.69 210 HIS A O 1
ATOM 1636 N N . HIS A 1 211 ? -2.719 -9.738 3.846 1.00 98.69 211 HIS A N 1
ATOM 1637 C CA . HIS A 1 211 ? -2.967 -11.105 4.292 1.00 98.69 211 HIS A CA 1
ATOM 1638 C C . HIS A 1 211 ? -4.377 -11.295 4.829 1.00 98.69 211 HIS A C 1
ATOM 1640 O O . HIS A 1 211 ? -5.116 -12.159 4.352 1.00 98.69 211 HIS A O 1
ATOM 1646 N N . TRP A 1 212 ? -4.761 -10.474 5.801 1.00 98.62 212 TRP A N 1
ATOM 1647 C CA . TRP A 1 212 ? -6.061 -10.622 6.433 1.00 98.62 212 TRP A CA 1
ATOM 1648 C C . TRP A 1 212 ? -7.206 -10.368 5.441 1.00 98.62 212 TRP A C 1
ATOM 1650 O O . TRP A 1 212 ? -8.132 -11.176 5.361 1.00 98.62 212 TRP A O 1
ATOM 1660 N N . HIS A 1 213 ? -7.122 -9.315 4.619 1.00 98.38 213 HIS A N 1
ATOM 1661 C CA . HIS A 1 213 ? -8.137 -9.029 3.599 1.00 98.38 213 HIS A CA 1
ATOM 1662 C C . HIS A 1 213 ? -8.304 -10.168 2.600 1.00 98.38 213 HIS A C 1
ATOM 1664 O O . HIS A 1 213 ? -9.433 -10.584 2.344 1.00 98.38 213 HIS A O 1
ATOM 1670 N N . LEU A 1 214 ? -7.214 -10.695 2.045 1.00 97.75 214 LEU A N 1
ATOM 1671 C CA . LEU A 1 214 ? -7.299 -11.703 0.989 1.00 97.75 214 LEU A CA 1
ATOM 1672 C C . LEU A 1 214 ? -7.727 -13.073 1.538 1.00 97.75 214 LEU A C 1
ATOM 1674 O O . LEU A 1 214 ? -8.461 -13.800 0.863 1.00 97.75 214 LEU A O 1
ATOM 1678 N N . VAL A 1 215 ? -7.408 -13.385 2.799 1.00 97.62 215 VAL A N 1
ATOM 1679 C CA . VAL A 1 215 ? -8.012 -14.520 3.517 1.00 97.62 215 VAL A CA 1
ATOM 1680 C C . VAL A 1 215 ? -9.525 -14.323 3.686 1.00 97.62 215 VAL A C 1
ATOM 1682 O O . VAL A 1 215 ? -10.292 -15.252 3.425 1.00 97.62 215 VAL A O 1
ATOM 1685 N N . MET A 1 216 ? -9.987 -13.128 4.068 1.00 97.31 216 MET A N 1
ATOM 1686 C CA . MET A 1 216 ? -11.422 -12.836 4.194 1.00 97.31 216 MET A CA 1
ATOM 1687 C C . MET A 1 216 ? -12.149 -12.903 2.844 1.00 97.31 216 MET A C 1
ATOM 1689 O O . MET A 1 216 ? -13.212 -13.518 2.740 1.00 97.31 216 MET A O 1
ATOM 1693 N N . ALA A 1 217 ? -11.554 -12.355 1.783 1.00 96.25 217 ALA A N 1
ATOM 1694 C CA . ALA A 1 217 ? -12.081 -12.411 0.420 1.00 96.25 217 ALA A CA 1
ATOM 1695 C C . ALA A 1 217 ? -12.238 -13.858 -0.077 1.00 96.25 217 ALA A C 1
ATOM 1697 O O . ALA A 1 217 ? -13.241 -14.210 -0.707 1.00 96.25 217 ALA A O 1
ATOM 1698 N N . LYS A 1 218 ? -11.282 -14.730 0.260 1.00 96.06 218 LYS A N 1
ATOM 1699 C CA . LYS A 1 218 ? -11.306 -16.155 -0.083 1.00 96.06 218 LYS A CA 1
ATOM 1700 C C . LYS A 1 218 ? -12.492 -16.909 0.534 1.00 96.06 218 LYS A C 1
ATOM 1702 O O . LYS A 1 218 ? -12.959 -17.887 -0.054 1.00 96.06 218 LYS A O 1
ATOM 1707 N N . LEU A 1 219 ? -13.031 -16.455 1.668 1.00 95.19 219 LEU A N 1
ATOM 1708 C CA . LEU A 1 219 ? -14.234 -17.044 2.271 1.00 95.19 219 LEU A CA 1
ATOM 1709 C C . LEU A 1 219 ? -15.514 -16.772 1.470 1.00 95.19 219 LEU A C 1
ATOM 1711 O O . LEU A 1 219 ? -16.559 -17.356 1.768 1.00 95.19 219 LEU A O 1
ATOM 1715 N N . ASN A 1 220 ? -15.465 -15.900 0.460 1.00 95.25 220 ASN A N 1
ATOM 1716 C CA . ASN A 1 220 ? -16.643 -15.572 -0.323 1.00 95.25 220 ASN A CA 1
ATOM 1717 C C . ASN A 1 220 ? -17.174 -16.813 -1.074 1.00 95.25 220 ASN A C 1
ATOM 1719 O O . ASN A 1 220 ? -16.407 -17.489 -1.759 1.00 95.25 220 ASN A O 1
ATOM 1723 N N . PRO A 1 221 ? -18.489 -17.107 -1.026 1.00 93.94 221 PRO A N 1
ATOM 1724 C CA . PRO A 1 221 ? -19.056 -18.264 -1.722 1.00 93.94 221 PRO A CA 1
ATOM 1725 C C . PRO A 1 221 ? -19.022 -18.140 -3.255 1.00 93.94 221 PRO A C 1
ATOM 1727 O O . PRO A 1 221 ? -19.215 -19.131 -3.959 1.00 93.94 221 PRO A O 1
ATOM 1730 N N . SER A 1 222 ? -18.819 -16.936 -3.796 1.00 95.25 222 SER A N 1
ATOM 1731 C CA . SER A 1 222 ? -18.684 -16.716 -5.233 1.00 95.25 222 SER A CA 1
ATOM 1732 C C . SER A 1 222 ? -17.234 -16.883 -5.671 1.00 95.25 222 SER A C 1
ATOM 1734 O O . SER A 1 222 ? -16.392 -16.044 -5.358 1.00 95.25 222 SER A O 1
ATOM 1736 N N . ALA A 1 223 ? -16.970 -17.890 -6.507 1.00 95.00 223 ALA A N 1
ATOM 1737 C CA . ALA A 1 223 ? -15.656 -18.100 -7.119 1.00 95.00 223 ALA A CA 1
ATOM 1738 C C . ALA A 1 223 ? -15.138 -16.861 -7.869 1.00 95.00 223 ALA A C 1
ATOM 1740 O O . ALA A 1 223 ? -13.942 -16.600 -7.876 1.00 95.00 223 ALA A O 1
ATOM 1741 N N . VAL A 1 224 ? -16.033 -16.056 -8.458 1.00 95.00 224 VAL A N 1
ATOM 1742 C CA . VAL A 1 224 ? -15.647 -14.798 -9.114 1.00 95.00 224 VAL A CA 1
ATOM 1743 C C . VAL A 1 224 ? -15.131 -13.789 -8.091 1.00 95.00 224 VAL A C 1
ATOM 1745 O O . VAL A 1 224 ? -14.118 -13.151 -8.340 1.00 95.00 224 VAL A O 1
ATOM 1748 N N . ARG A 1 225 ? -15.780 -13.661 -6.927 1.00 93.94 225 ARG A N 1
ATOM 1749 C CA . ARG A 1 225 ? -15.338 -12.736 -5.867 1.00 93.94 225 ARG A CA 1
ATOM 1750 C C . ARG A 1 225 ? -14.067 -13.196 -5.152 1.00 93.94 225 ARG A C 1
ATOM 1752 O O . ARG A 1 225 ? -13.406 -12.361 -4.553 1.00 93.94 225 ARG A O 1
ATOM 1759 N N . GLN A 1 226 ? -13.729 -14.484 -5.238 1.00 93.38 226 GLN A N 1
ATOM 1760 C CA . GLN A 1 226 ? -12.473 -15.025 -4.714 1.00 93.38 226 GLN A CA 1
ATOM 1761 C C . GLN A 1 226 ? -11.251 -14.656 -5.569 1.00 93.38 226 GLN A C 1
ATOM 1763 O O . GLN A 1 226 ? -10.144 -14.682 -5.050 1.00 93.38 226 GLN A O 1
ATOM 1768 N N . VAL A 1 227 ? -11.427 -14.367 -6.867 1.00 92.88 227 VAL A N 1
ATOM 1769 C CA . VAL A 1 227 ? -10.298 -14.161 -7.805 1.00 92.88 227 VAL A CA 1
ATOM 1770 C C . VAL A 1 227 ? -10.302 -12.815 -8.515 1.00 92.88 227 VAL A C 1
ATOM 1772 O O . VAL A 1 227 ? -9.272 -12.382 -9.020 1.00 92.88 227 VAL A O 1
ATOM 1775 N N . PHE A 1 228 ? -11.456 -12.158 -8.611 1.00 94.50 228 PHE A N 1
ATOM 1776 C CA . PHE A 1 228 ? -11.535 -10.822 -9.176 1.00 94.50 228 PHE A CA 1
ATOM 1777 C C . PHE A 1 228 ? -10.985 -9.803 -8.176 1.00 94.50 228 PHE A C 1
ATOM 1779 O O . PHE A 1 228 ? -11.386 -9.803 -7.010 1.00 94.50 228 PHE A O 1
ATOM 1786 N N . GLY A 1 229 ? -10.151 -8.881 -8.658 1.00 94.38 229 GLY A N 1
ATOM 1787 C CA . GLY A 1 229 ? -9.662 -7.776 -7.852 1.00 94.38 229 GLY A CA 1
ATOM 1788 C C . GLY A 1 229 ? -9.300 -6.534 -8.652 1.00 94.38 229 GLY A C 1
ATOM 1789 O O . GLY A 1 229 ? -8.952 -6.612 -9.828 1.00 94.38 229 GLY A O 1
ATOM 1790 N N . THR A 1 230 ? -9.370 -5.391 -7.978 1.00 96.62 230 THR A N 1
ATOM 1791 C CA . THR A 1 230 ? -8.805 -4.111 -8.413 1.00 96.62 230 THR A CA 1
ATOM 1792 C C . THR A 1 230 ? -7.783 -3.614 -7.392 1.00 96.62 230 THR A C 1
ATOM 1794 O O . THR A 1 230 ? -7.966 -3.784 -6.181 1.00 96.62 230 THR A O 1
ATOM 1797 N N . SER A 1 231 ? -6.722 -2.962 -7.877 1.00 97.12 231 SER A N 1
ATOM 1798 C CA . SER A 1 231 ? -5.731 -2.305 -7.021 1.00 97.12 231 SER A CA 1
ATOM 1799 C C . SER A 1 231 ? -6.367 -1.239 -6.133 1.00 97.12 231 SER A C 1
ATOM 1801 O O . SER A 1 231 ? -5.951 -1.107 -4.990 1.00 97.12 231 SER A O 1
ATOM 1803 N N . TYR A 1 232 ? -7.419 -0.546 -6.592 1.00 98.25 232 TYR A N 1
ATOM 1804 C CA . TYR A 1 232 ? -8.087 0.481 -5.783 1.00 98.25 232 TYR A CA 1
ATOM 1805 C C . TYR A 1 232 ? -8.575 -0.092 -4.458 1.00 98.25 232 TYR A C 1
ATOM 1807 O O . TYR A 1 232 ? -8.327 0.498 -3.413 1.00 98.25 232 TYR A O 1
ATOM 1815 N N . PHE A 1 233 ? -9.199 -1.270 -4.473 1.00 98.38 233 PHE A N 1
ATOM 1816 C CA . PHE A 1 233 ? -9.635 -1.904 -3.237 1.00 98.38 233 PHE A CA 1
ATOM 1817 C C . PHE A 1 233 ? -8.460 -2.495 -2.458 1.00 98.38 233 PHE A C 1
ATOM 1819 O O . PHE A 1 233 ? -8.324 -2.188 -1.280 1.00 98.38 233 PHE A O 1
ATOM 1826 N N . ALA A 1 234 ? -7.633 -3.349 -3.072 1.00 98.19 234 ALA A N 1
ATOM 1827 C CA . ALA A 1 234 ? -6.601 -4.090 -2.337 1.00 98.19 234 ALA A CA 1
ATOM 1828 C C . ALA A 1 234 ? -5.568 -3.159 -1.681 1.00 98.19 234 ALA A C 1
ATOM 1830 O O . ALA A 1 234 ? -5.288 -3.280 -0.490 1.00 98.19 234 ALA A O 1
ATOM 1831 N N . GLU A 1 235 ? -5.053 -2.194 -2.442 1.00 98.44 235 GLU A N 1
ATOM 1832 C CA . GLU A 1 235 ? -4.075 -1.216 -1.956 1.00 98.44 235 GLU A CA 1
ATOM 1833 C C . GLU A 1 235 ? -4.728 -0.175 -1.046 1.00 98.44 235 GLU A C 1
ATOM 1835 O O . GLU A 1 235 ? -4.152 0.260 -0.047 1.00 98.44 235 GLU A O 1
ATOM 1840 N N . GLY A 1 236 ? -5.970 0.202 -1.367 1.00 98.69 236 GLY A N 1
ATOM 1841 C CA . GLY A 1 236 ? -6.774 1.076 -0.526 1.00 98.69 236 GLY A CA 1
ATOM 1842 C C . GLY A 1 236 ? -7.037 0.488 0.851 1.00 98.69 236 GLY A C 1
ATOM 1843 O O . GLY A 1 236 ? -6.941 1.205 1.845 1.00 98.69 236 GLY A O 1
ATOM 1844 N N . TRP A 1 237 ? -7.329 -0.811 0.921 1.00 98.88 237 TRP A N 1
ATOM 1845 C CA . TRP A 1 237 ? -7.535 -1.527 2.171 1.00 98.88 237 TRP A CA 1
ATOM 1846 C C . TRP A 1 237 ? -6.250 -1.594 2.994 1.00 98.88 237 TRP A C 1
ATOM 1848 O O . TRP A 1 237 ? -6.282 -1.277 4.180 1.00 98.88 237 TRP A O 1
ATOM 1858 N N . ALA A 1 238 ? -5.121 -1.959 2.385 1.00 98.75 238 ALA A N 1
ATOM 1859 C CA . ALA A 1 238 ? -3.848 -2.042 3.095 1.00 98.75 238 ALA A CA 1
ATOM 1860 C C . ALA A 1 238 ? -3.437 -0.679 3.685 1.00 98.75 238 ALA A C 1
ATOM 1862 O O . ALA A 1 238 ? -3.099 -0.585 4.866 1.00 98.75 238 ALA A O 1
ATOM 1863 N N . LEU A 1 239 ? -3.596 0.408 2.923 1.00 98.69 239 LEU A N 1
ATOM 1864 C CA . LEU A 1 239 ? -3.320 1.761 3.415 1.00 98.69 239 LEU A CA 1
ATOM 1865 C C . LEU A 1 239 ? -4.370 2.261 4.431 1.00 98.69 239 LEU A C 1
ATOM 1867 O O . LEU A 1 239 ? -4.043 3.017 5.349 1.00 98.69 239 LEU A O 1
ATOM 1871 N N . TYR A 1 240 ? -5.631 1.832 4.310 1.00 98.81 240 TYR A N 1
ATOM 1872 C CA . TYR A 1 240 ? -6.653 2.040 5.342 1.00 98.81 240 TYR A CA 1
ATOM 1873 C C . TYR A 1 240 ? -6.273 1.331 6.647 1.00 98.81 240 TYR A C 1
ATOM 1875 O O . TYR A 1 240 ? -6.375 1.933 7.715 1.00 98.81 240 TYR A O 1
ATOM 1883 N N . ALA A 1 241 ? -5.799 0.086 6.571 1.00 98.81 241 ALA A N 1
ATOM 1884 C CA . ALA A 1 241 ? -5.385 -0.710 7.719 1.00 98.81 241 ALA A CA 1
ATOM 1885 C C . ALA A 1 241 ? -4.242 -0.035 8.486 1.00 98.81 241 ALA A C 1
ATOM 1887 O O . ALA A 1 241 ? -4.307 0.054 9.712 1.00 98.81 241 ALA A O 1
ATOM 1888 N N . GLU A 1 242 ? -3.251 0.527 7.786 1.00 98.75 242 GLU A N 1
ATOM 1889 C CA . GLU A 1 242 ? -2.180 1.321 8.402 1.00 98.75 242 GLU A CA 1
ATOM 1890 C C . GLU A 1 242 ? -2.737 2.479 9.243 1.00 98.75 242 GLU A C 1
ATOM 1892 O O . GLU A 1 242 ? -2.359 2.658 10.404 1.00 98.75 242 GLU A O 1
ATOM 1897 N N . ARG A 1 243 ? -3.685 3.243 8.687 1.00 98.38 243 ARG A N 1
ATOM 1898 C CA . ARG A 1 243 ? -4.332 4.355 9.392 1.00 98.38 243 ARG A CA 1
ATOM 1899 C C . ARG A 1 243 ? -5.223 3.877 10.542 1.00 98.38 243 ARG A C 1
ATOM 1901 O O . ARG A 1 243 ? -5.178 4.464 11.620 1.00 98.38 243 ARG A O 1
ATOM 1908 N N . MET A 1 244 ? -6.005 2.821 10.340 1.00 98.38 244 MET A N 1
ATOM 1909 C CA . MET A 1 244 ? -6.913 2.267 11.348 1.00 98.38 244 MET A CA 1
ATOM 1910 C C . MET A 1 244 ? -6.139 1.739 12.562 1.00 98.38 244 MET A C 1
ATOM 1912 O O . MET A 1 244 ? -6.515 2.014 13.702 1.00 98.38 244 MET A O 1
ATOM 1916 N N . MET A 1 245 ? -5.009 1.063 12.336 1.00 98.62 245 MET A N 1
ATOM 1917 C CA . MET A 1 245 ? -4.121 0.595 13.404 1.00 98.62 245 MET A CA 1
ATOM 1918 C C . MET A 1 245 ? -3.548 1.769 14.213 1.00 98.62 245 MET A C 1
ATOM 1920 O O . MET A 1 245 ? -3.543 1.718 15.445 1.00 98.62 245 MET A O 1
ATOM 1924 N N . ARG A 1 246 ? -3.154 2.869 13.552 1.00 98.00 246 ARG A N 1
ATOM 1925 C CA . ARG A 1 246 ? -2.743 4.114 14.227 1.00 98.00 246 ARG A CA 1
ATOM 1926 C C . ARG A 1 246 ? -3.866 4.700 15.082 1.00 98.00 246 ARG A C 1
ATOM 1928 O O . ARG A 1 246 ? -3.645 4.989 16.252 1.00 98.00 246 ARG A O 1
ATOM 1935 N N . GLU A 1 247 ? -5.059 4.860 14.511 1.00 96.94 247 GLU A N 1
ATOM 1936 C CA . GLU A 1 247 ? -6.232 5.438 15.189 1.00 96.94 247 GLU A CA 1
ATOM 1937 C C . GLU A 1 247 ? -6.639 4.641 16.443 1.00 96.94 247 GLU A C 1
ATOM 1939 O O . GLU A 1 247 ? -7.187 5.214 17.382 1.00 96.94 247 GLU A O 1
ATOM 1944 N N . ASN A 1 248 ? -6.309 3.347 16.498 1.00 97.38 248 ASN A N 1
ATOM 1945 C CA . ASN A 1 248 ? -6.597 2.468 17.633 1.00 97.38 248 ASN A CA 1
ATOM 1946 C C . ASN A 1 248 ? -5.415 2.281 18.606 1.00 97.38 248 ASN A C 1
ATOM 1948 O O . ASN A 1 248 ? -5.541 1.554 19.594 1.00 97.38 248 ASN A O 1
ATOM 1952 N N . GLY A 1 249 ? -4.281 2.949 18.369 1.00 96.81 249 GLY A N 1
ATOM 1953 C CA . GLY A 1 249 ? -3.129 2.954 19.275 1.00 96.81 249 GLY A CA 1
ATOM 1954 C C . GLY A 1 249 ? -2.187 1.758 19.131 1.00 96.81 249 GLY A C 1
ATOM 1955 O O . GLY A 1 249 ? -1.571 1.359 20.116 1.00 96.81 249 GLY A O 1
ATOM 1956 N N . PHE A 1 250 ? -2.087 1.160 17.938 1.00 98.38 250 PHE A N 1
ATOM 1957 C CA . PHE A 1 250 ? -1.088 0.121 17.660 1.00 98.38 250 PHE A CA 1
ATOM 1958 C C . PHE A 1 250 ? 0.339 0.679 17.637 1.00 98.38 250 PHE A C 1
ATOM 1960 O O . PHE A 1 250 ? 1.261 0.056 18.157 1.00 98.38 250 PHE A O 1
ATOM 1967 N N . TYR A 1 251 ? 0.520 1.856 17.034 1.00 97.50 251 TYR A N 1
ATOM 1968 C CA . TYR A 1 251 ? 1.798 2.556 17.048 1.00 97.50 251 TYR A CA 1
ATOM 1969 C C . TYR A 1 251 ? 1.899 3.377 18.334 1.00 97.50 251 TYR A C 1
ATOM 1971 O O . TYR A 1 251 ? 1.189 4.367 18.503 1.00 97.50 251 TYR A O 1
ATOM 1979 N N . ASP A 1 252 ? 2.774 2.949 19.236 1.00 93.75 252 ASP A N 1
ATOM 1980 C CA . ASP A 1 252 ? 3.045 3.578 20.532 1.00 93.75 252 ASP A CA 1
ATOM 1981 C C . ASP A 1 252 ? 4.295 4.478 20.527 1.00 93.75 252 ASP A C 1
ATOM 1983 O O . ASP A 1 252 ? 4.552 5.195 21.493 1.00 93.75 252 ASP A O 1
ATOM 1987 N N . ASP A 1 253 ? 5.044 4.478 19.423 1.00 97.38 253 ASP A N 1
ATOM 1988 C CA . ASP A 1 253 ? 6.216 5.315 19.182 1.00 97.38 253 ASP A CA 1
ATOM 1989 C C . ASP A 1 253 ? 5.940 6.278 18.018 1.00 97.38 253 ASP A C 1
ATOM 1991 O O . ASP A 1 253 ? 5.567 5.863 16.914 1.00 97.38 253 ASP A O 1
ATOM 1995 N N . LEU A 1 254 ? 6.164 7.576 18.247 1.00 97.94 254 LEU A N 1
ATOM 1996 C CA . LEU A 1 254 ? 5.997 8.622 17.238 1.00 97.94 254 LEU A CA 1
ATOM 1997 C C . LEU A 1 254 ? 6.867 8.373 15.997 1.00 97.94 254 LEU A C 1
ATOM 1999 O O . LEU A 1 254 ? 6.460 8.717 14.891 1.00 97.94 254 LEU A O 1
ATOM 2003 N N . ARG A 1 255 ? 8.020 7.708 16.138 1.00 98.25 255 ARG A N 1
ATOM 2004 C CA . ARG A 1 255 ? 8.869 7.321 15.003 1.00 98.25 255 ARG A CA 1
ATOM 2005 C C . ARG A 1 255 ? 8.132 6.386 14.041 1.00 98.25 255 ARG A C 1
ATOM 2007 O O . ARG A 1 255 ? 8.240 6.571 12.836 1.00 98.25 255 ARG A O 1
ATOM 2014 N N . HIS A 1 256 ? 7.335 5.438 14.543 1.00 98.31 256 HIS A N 1
ATOM 2015 C CA . HIS A 1 256 ? 6.517 4.555 13.696 1.00 98.31 256 HIS A CA 1
ATOM 2016 C C . HIS A 1 256 ? 5.416 5.337 12.979 1.00 98.31 256 HIS A C 1
ATOM 2018 O O . HIS A 1 256 ? 5.180 5.153 11.786 1.00 98.31 256 HIS A O 1
ATOM 2024 N N . ILE A 1 257 ? 4.770 6.252 13.705 1.00 98.44 257 ILE A N 1
ATOM 2025 C CA . ILE A 1 257 ? 3.714 7.112 13.165 1.00 98.44 257 ILE A CA 1
ATOM 2026 C C . ILE A 1 257 ? 4.265 8.012 12.048 1.00 98.44 257 ILE A C 1
ATOM 2028 O O . ILE A 1 257 ? 3.615 8.171 11.018 1.00 98.44 257 ILE A O 1
ATOM 2032 N N . MET A 1 258 ? 5.478 8.546 12.211 1.00 98.00 258 MET A N 1
ATOM 2033 C CA . MET A 1 258 ? 6.159 9.345 11.189 1.00 98.00 258 MET A CA 1
ATOM 2034 C C . MET A 1 258 ? 6.360 8.568 9.880 1.00 98.00 258 MET A C 1
ATOM 2036 O O . MET A 1 258 ? 6.058 9.100 8.815 1.00 98.00 258 MET A O 1
ATOM 2040 N N . PHE A 1 259 ? 6.796 7.304 9.935 1.00 97.62 259 PHE A N 1
ATOM 2041 C CA . PHE A 1 259 ? 6.918 6.472 8.729 1.00 97.62 259 PHE A CA 1
ATOM 2042 C C . PHE A 1 259 ? 5.564 6.104 8.117 1.00 97.62 259 PHE A C 1
ATOM 2044 O O . PHE A 1 259 ? 5.446 6.043 6.896 1.00 97.62 259 PHE A O 1
ATOM 2051 N N . GLN A 1 260 ? 4.527 5.916 8.933 1.00 97.69 260 GLN A N 1
ATOM 2052 C CA . GLN A 1 260 ? 3.172 5.700 8.427 1.00 97.69 260 GLN A CA 1
ATOM 2053 C C . GLN A 1 260 ? 2.629 6.952 7.708 1.00 97.69 260 GLN A C 1
ATOM 2055 O O . GLN A 1 260 ? 1.989 6.836 6.659 1.00 97.69 260 GLN A O 1
ATOM 2060 N N . TYR A 1 261 ? 2.905 8.155 8.225 1.00 98.12 261 TYR A N 1
ATOM 2061 C CA . TYR A 1 261 ? 2.571 9.402 7.534 1.00 98.12 261 TYR A CA 1
ATOM 2062 C C . TYR A 1 261 ? 3.377 9.585 6.249 1.00 98.12 261 TYR A C 1
ATOM 2064 O O . TYR A 1 261 ? 2.795 9.969 5.239 1.00 98.12 261 TYR A O 1
ATOM 2072 N N . GLU A 1 262 ? 4.676 9.282 6.246 1.00 96.81 262 GLU A N 1
ATOM 2073 C CA . GLU A 1 262 ? 5.487 9.361 5.024 1.00 96.81 262 GLU A CA 1
ATOM 2074 C C . GLU A 1 262 ? 4.978 8.397 3.951 1.00 96.81 262 GLU A C 1
ATOM 2076 O O . GLU A 1 262 ? 4.794 8.807 2.803 1.00 96.81 262 GLU A O 1
ATOM 2081 N N . ALA A 1 263 ? 4.614 7.170 4.339 1.00 95.94 263 ALA A N 1
ATOM 2082 C CA . ALA A 1 263 ? 4.000 6.217 3.430 1.00 95.94 263 ALA A CA 1
ATOM 2083 C C . ALA A 1 263 ? 2.719 6.797 2.811 1.00 95.94 263 ALA A C 1
ATOM 2085 O O . ALA A 1 263 ? 2.553 6.735 1.591 1.00 95.94 263 ALA A O 1
ATOM 2086 N N . ALA A 1 264 ? 1.842 7.412 3.612 1.00 97.81 264 ALA A N 1
ATOM 2087 C CA . ALA A 1 264 ? 0.625 8.057 3.122 1.00 97.81 264 ALA A CA 1
ATOM 2088 C C . ALA A 1 264 ? 0.910 9.275 2.219 1.00 97.81 264 ALA A C 1
ATOM 2090 O O . ALA A 1 264 ? 0.275 9.403 1.170 1.00 97.81 264 ALA A O 1
ATOM 2091 N N . LEU A 1 265 ? 1.883 10.125 2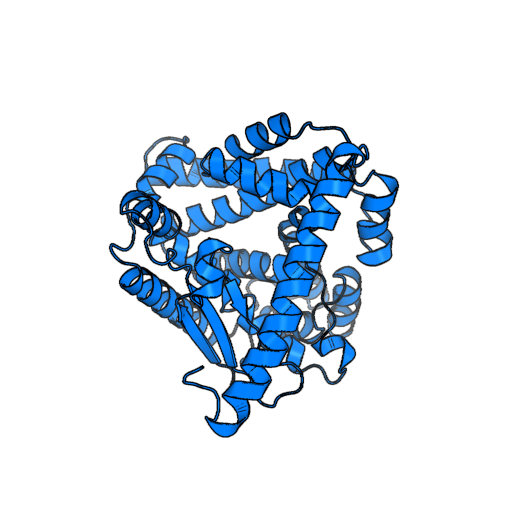.572 1.00 97.88 265 LEU A N 1
ATOM 2092 C CA . LEU A 1 265 ? 2.299 11.281 1.769 1.00 97.88 265 LEU A CA 1
ATOM 2093 C C . LEU A 1 265 ? 2.803 10.840 0.393 1.00 97.88 265 LEU A C 1
ATOM 2095 O O . LEU A 1 265 ? 2.365 11.366 -0.629 1.00 97.88 265 LEU A O 1
ATOM 2099 N N . PHE A 1 266 ? 3.646 9.810 0.355 1.00 96.31 266 PHE A N 1
ATOM 2100 C CA . PHE A 1 266 ? 4.142 9.230 -0.887 1.00 96.31 266 PHE A CA 1
ATOM 2101 C C . PHE A 1 266 ? 2.999 8.693 -1.769 1.00 96.31 266 PHE A C 1
ATOM 2103 O O . PHE A 1 266 ? 2.986 8.926 -2.981 1.00 96.31 266 PHE A O 1
ATOM 2110 N N . ARG A 1 267 ? 1.986 8.030 -1.185 1.00 97.94 267 ARG A N 1
ATOM 2111 C CA . ARG A 1 267 ? 0.792 7.588 -1.936 1.00 97.94 267 ARG A CA 1
ATOM 2112 C C . ARG A 1 267 ? -0.109 8.757 -2.367 1.00 97.94 267 ARG A C 1
ATOM 2114 O O . ARG A 1 267 ? -0.788 8.633 -3.384 1.00 97.94 267 ARG A O 1
ATOM 2121 N N . ALA A 1 268 ? -0.089 9.891 -1.667 1.00 98.38 268 ALA A N 1
ATOM 2122 C CA . ALA A 1 268 ? -0.747 11.120 -2.115 1.00 98.38 268 ALA A CA 1
ATOM 2123 C C . ALA A 1 268 ? -0.023 11.738 -3.322 1.00 98.38 268 ALA A C 1
ATOM 2125 O O . ALA A 1 268 ? -0.656 12.057 -4.331 1.00 98.38 268 ALA A O 1
ATOM 2126 N N . ALA A 1 269 ? 1.309 11.827 -3.260 1.00 98.25 269 ALA A N 1
ATOM 2127 C CA . ALA A 1 269 ? 2.142 12.320 -4.355 1.00 98.25 269 ALA A CA 1
ATOM 2128 C C . ALA A 1 269 ? 1.975 11.475 -5.627 1.00 98.25 269 ALA A C 1
ATOM 2130 O O . ALA A 1 269 ? 1.816 12.026 -6.718 1.00 98.25 269 ALA A O 1
ATOM 2131 N N . ARG A 1 270 ? 1.884 10.145 -5.480 1.00 98.25 270 ARG A N 1
ATOM 2132 C CA . ARG A 1 270 ? 1.574 9.213 -6.576 1.00 98.25 270 ARG A CA 1
ATOM 2133 C C . ARG A 1 270 ? 0.307 9.576 -7.345 1.00 98.25 270 ARG A C 1
ATOM 2135 O O . ARG A 1 270 ? 0.317 9.488 -8.566 1.00 98.25 270 ARG A O 1
ATOM 2142 N N . ILE A 1 271 ? -0.765 10.003 -6.673 1.00 98.62 271 ILE A N 1
ATOM 2143 C CA . ILE A 1 271 ? -2.000 10.414 -7.360 1.00 98.62 271 ILE A CA 1
ATOM 2144 C C . ILE A 1 271 ? -1.742 11.643 -8.235 1.00 98.62 271 ILE A C 1
ATOM 2146 O O . ILE A 1 271 ? -2.155 11.670 -9.396 1.00 98.62 271 ILE A O 1
ATOM 2150 N N . VAL A 1 272 ? -1.063 12.660 -7.693 1.00 98.62 272 VAL A N 1
ATOM 2151 C CA . VAL A 1 272 ? -0.764 13.896 -8.431 1.00 98.62 272 VAL A CA 1
ATOM 2152 C C . VAL A 1 272 ? 0.098 13.598 -9.650 1.00 98.62 272 VAL A C 1
ATOM 2154 O O . VAL A 1 272 ? -0.212 14.072 -10.742 1.00 98.62 272 VAL A O 1
ATOM 2157 N N . VAL A 1 273 ? 1.138 12.788 -9.477 1.00 98.38 273 VAL A N 1
ATOM 2158 C CA . VAL A 1 273 ? 2.062 12.426 -10.550 1.00 98.38 273 VAL A CA 1
ATOM 2159 C C . VAL A 1 273 ? 1.383 11.564 -11.610 1.00 98.38 273 VAL A C 1
ATOM 2161 O O . VAL A 1 273 ? 1.423 11.925 -12.780 1.00 98.38 273 VAL A O 1
ATOM 2164 N N . ASP A 1 274 ? 0.707 10.480 -11.229 1.00 98.50 274 ASP A N 1
ATOM 2165 C CA . ASP A 1 274 ? 0.068 9.549 -12.169 1.00 98.50 274 ASP A CA 1
ATOM 2166 C C . ASP A 1 274 ? -0.999 10.243 -13.027 1.00 98.50 274 ASP A C 1
ATOM 2168 O O . ASP A 1 274 ? -1.007 10.121 -14.254 1.00 98.50 274 ASP A O 1
ATOM 2172 N N . THR A 1 275 ? -1.857 11.054 -12.400 1.00 98.44 275 THR A N 1
ATOM 2173 C CA . THR A 1 275 ? -2.857 11.841 -13.136 1.00 98.44 275 THR A CA 1
ATOM 2174 C C . THR A 1 275 ? -2.195 12.872 -14.052 1.00 98.44 275 THR A C 1
ATOM 2176 O O . THR A 1 275 ? -2.568 12.974 -15.216 1.00 98.44 275 THR A O 1
ATOM 2179 N N . SER A 1 276 ? -1.186 13.612 -13.584 1.00 98.38 276 SER A N 1
ATOM 2180 C CA . SER A 1 276 ? -0.554 14.671 -14.386 1.00 98.38 276 SER A CA 1
ATOM 2181 C C . SER A 1 276 ? 0.259 14.119 -15.558 1.00 98.38 276 SER A C 1
ATOM 2183 O O . SER A 1 276 ? 0.166 14.655 -16.660 1.00 98.38 276 SER A O 1
ATOM 2185 N N . LEU A 1 277 ? 0.990 13.020 -15.354 1.00 98.31 277 LEU A N 1
ATOM 2186 C CA . LEU A 1 277 ? 1.707 12.297 -16.403 1.00 98.31 277 LEU A CA 1
ATOM 2187 C C . LEU A 1 277 ? 0.746 11.866 -17.516 1.00 98.31 277 LEU A C 1
ATOM 2189 O O . LEU A 1 277 ? 0.955 12.172 -18.687 1.00 98.31 277 LEU A O 1
ATOM 2193 N N . HIS A 1 278 ? -0.349 11.192 -17.164 1.00 98.31 278 HIS A N 1
ATOM 2194 C CA . HIS A 1 278 ? -1.252 10.631 -18.166 1.00 98.31 278 HIS A CA 1
ATOM 2195 C C . HIS A 1 278 ? -2.235 11.633 -18.776 1.00 98.31 278 HIS A C 1
ATOM 2197 O O . HIS A 1 278 ? -2.781 11.349 -19.842 1.00 98.31 278 HIS A O 1
ATOM 2203 N N . LEU A 1 279 ? -2.437 12.798 -18.158 1.00 97.75 279 LEU A N 1
ATOM 2204 C CA . LEU A 1 279 ? -3.140 13.931 -18.768 1.00 97.75 279 LEU A CA 1
ATOM 2205 C C . LEU A 1 279 ? -2.212 14.800 -19.643 1.00 97.75 279 LEU A C 1
ATOM 2207 O O . LEU A 1 279 ? -2.701 15.708 -20.309 1.00 97.75 279 LEU A O 1
ATOM 2211 N N . GLY A 1 280 ? -0.903 14.516 -19.679 1.00 96.31 280 GLY A N 1
ATOM 2212 C CA . GLY A 1 280 ? 0.076 15.283 -20.457 1.00 96.31 280 GLY A CA 1
ATOM 2213 C C . GLY A 1 280 ? 0.420 16.644 -19.842 1.00 96.31 280 GLY A C 1
ATOM 2214 O O . GLY A 1 280 ? 0.770 17.580 -20.555 1.00 96.31 280 GLY A O 1
ATOM 2215 N N . GLU A 1 281 ? 0.282 16.770 -18.523 1.00 97.19 281 GLU A N 1
ATOM 2216 C CA . GLU A 1 281 ? 0.463 18.014 -17.763 1.00 97.19 281 GLU A CA 1
ATOM 2217 C C . GLU A 1 281 ? 1.749 18.025 -16.924 1.00 97.19 281 GLU A C 1
ATOM 2219 O O . GLU A 1 281 ? 2.083 19.047 -16.331 1.00 97.19 281 GLU A O 1
ATOM 2224 N N . MET A 1 282 ? 2.467 16.901 -16.883 1.00 97.56 282 MET A N 1
ATOM 2225 C CA . MET A 1 282 ? 3.832 16.788 -16.373 1.00 97.56 282 MET A CA 1
ATOM 2226 C C . MET A 1 282 ? 4.678 15.977 -17.350 1.00 97.56 28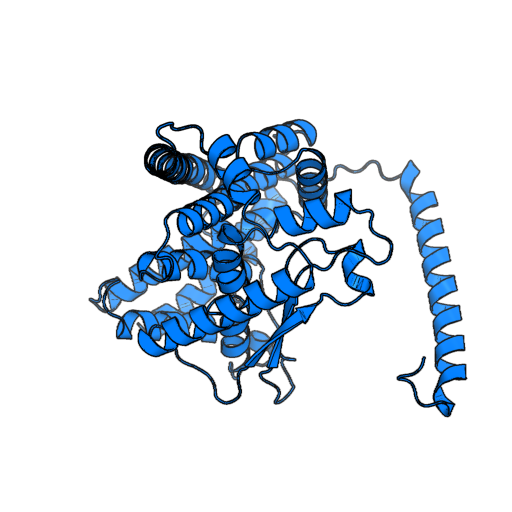2 MET A C 1
ATOM 2228 O O . MET A 1 282 ? 4.247 14.943 -17.864 1.00 97.56 282 MET A O 1
ATOM 2232 N N . THR A 1 283 ? 5.909 16.422 -17.562 1.00 97.25 283 THR A N 1
ATOM 2233 C CA . THR A 1 283 ? 6.971 15.596 -18.132 1.00 97.25 283 THR A CA 1
ATOM 2234 C C . THR A 1 283 ? 7.447 14.556 -17.115 1.00 97.25 283 THR A C 1
ATOM 2236 O O . THR A 1 283 ? 7.216 14.679 -15.911 1.00 97.25 283 THR A O 1
ATOM 2239 N N . HIS A 1 284 ? 8.161 13.532 -17.591 1.00 96.88 284 HIS A N 1
ATOM 2240 C CA . HIS A 1 284 ? 8.776 12.526 -16.717 1.00 96.88 284 HIS A CA 1
ATOM 2241 C C . HIS A 1 284 ? 9.703 13.164 -15.669 1.00 96.88 284 HIS A C 1
ATOM 2243 O O . HIS A 1 284 ? 9.588 12.849 -14.490 1.00 96.88 284 HIS A O 1
ATOM 2249 N N . GLN A 1 285 ? 10.547 14.125 -16.063 1.00 97.50 285 GLN A N 1
ATOM 2250 C CA . GLN A 1 285 ? 11.457 14.782 -15.121 1.00 97.50 285 GLN A CA 1
ATOM 2251 C C . GLN A 1 285 ? 10.713 15.640 -14.088 1.00 97.50 285 GLN A C 1
ATOM 2253 O O . GLN A 1 285 ? 11.025 15.553 -12.908 1.00 97.50 285 GLN A O 1
ATOM 2258 N N . GLU A 1 286 ? 9.693 16.407 -14.491 1.00 98.31 286 GLU A N 1
ATOM 2259 C CA . GLU A 1 286 ? 8.877 17.180 -13.537 1.00 98.31 286 GLU A CA 1
ATOM 2260 C C . GLU A 1 286 ? 8.178 16.269 -12.520 1.00 98.31 286 GLU A C 1
ATOM 2262 O O . GLU A 1 286 ? 8.060 16.620 -11.348 1.00 98.31 286 GLU A O 1
ATOM 2267 N N . ALA A 1 287 ? 7.750 15.078 -12.945 1.00 98.06 287 ALA A N 1
ATOM 2268 C CA . ALA A 1 287 ? 7.214 14.066 -12.046 1.00 98.06 287 ALA A CA 1
ATOM 2269 C C . ALA A 1 287 ? 8.276 13.503 -11.085 1.00 98.06 287 ALA A C 1
ATOM 2271 O O . ALA A 1 287 ? 7.974 13.306 -9.909 1.00 98.06 287 ALA A O 1
ATOM 2272 N N . VAL A 1 288 ? 9.510 13.262 -11.548 1.00 98.06 288 VAL A N 1
ATOM 2273 C CA . VAL A 1 288 ? 10.630 12.840 -10.683 1.00 98.06 288 VAL A CA 1
ATOM 2274 C C . VAL A 1 288 ? 10.921 13.902 -9.628 1.00 98.06 288 VAL A C 1
ATOM 2276 O O . VAL A 1 288 ? 10.976 13.577 -8.441 1.00 98.06 288 VAL A O 1
ATOM 2279 N N . ASP A 1 289 ? 11.035 15.162 -10.043 1.00 97.88 289 ASP A N 1
ATOM 2280 C CA . ASP A 1 289 ? 11.305 16.286 -9.147 1.00 97.88 289 ASP A CA 1
ATOM 2281 C C . ASP A 1 289 ? 10.177 16.443 -8.113 1.00 97.88 289 ASP A C 1
ATOM 2283 O O . ASP A 1 289 ? 10.439 16.584 -6.918 1.00 97.88 289 ASP A O 1
ATOM 2287 N N . PHE A 1 290 ? 8.915 16.311 -8.544 1.00 97.62 290 PHE A N 1
ATOM 2288 C CA . PHE A 1 290 ? 7.758 16.357 -7.650 1.00 97.62 290 PHE A CA 1
ATOM 2289 C C . PHE A 1 290 ? 7.787 15.238 -6.599 1.00 97.62 290 PHE A C 1
ATOM 2291 O O . PHE A 1 290 ? 7.502 15.487 -5.427 1.00 97.62 290 PHE A O 1
ATOM 2298 N N . MET A 1 291 ? 8.137 14.007 -6.993 1.00 96.75 291 MET A N 1
ATOM 2299 C CA . MET A 1 291 ? 8.256 12.889 -6.051 1.00 96.75 291 MET A CA 1
ATOM 2300 C C . MET A 1 291 ? 9.368 13.126 -5.025 1.00 96.75 291 MET A C 1
ATOM 2302 O O . MET A 1 291 ? 9.178 12.790 -3.859 1.00 96.75 291 MET A O 1
ATOM 2306 N N . LEU A 1 292 ? 10.500 13.712 -5.426 1.00 93.38 292 LEU A N 1
ATOM 2307 C CA . LEU A 1 292 ? 11.618 14.010 -4.522 1.00 93.38 292 LEU A CA 1
ATOM 2308 C C . LEU A 1 292 ? 11.295 15.103 -3.499 1.00 93.38 292 LEU A C 1
ATOM 2310 O O . LEU A 1 292 ? 11.815 15.064 -2.392 1.00 93.38 292 LEU A O 1
ATOM 2314 N N . GLU A 1 293 ? 10.431 16.057 -3.844 1.00 92.94 293 GLU A N 1
ATOM 2315 C CA . GLU A 1 293 ? 9.969 17.095 -2.912 1.00 92.94 293 GLU A CA 1
ATOM 2316 C C . GLU A 1 293 ? 8.968 16.558 -1.868 1.00 92.94 293 GLU A C 1
ATOM 2318 O O . GLU A 1 293 ? 8.864 17.094 -0.764 1.00 92.94 293 GLU A O 1
ATOM 2323 N N . HIS A 1 294 ? 8.227 15.500 -2.211 1.00 92.56 294 HIS A N 1
ATOM 2324 C CA . HIS A 1 294 ? 7.098 14.987 -1.424 1.00 92.56 294 HIS A CA 1
ATOM 2325 C C . HIS A 1 294 ? 7.311 13.553 -0.911 1.00 92.56 294 HIS A C 1
ATOM 2327 O O . HIS A 1 294 ? 6.346 12.844 -0.620 1.00 92.56 294 HIS A O 1
ATOM 2333 N N . SER A 1 295 ? 8.557 13.090 -0.820 1.00 86.81 295 SER A N 1
ATOM 2334 C CA . SER A 1 295 ? 8.900 11.779 -0.258 1.00 86.81 295 SER A CA 1
ATOM 2335 C C . SER A 1 295 ? 10.346 11.740 0.231 1.00 86.81 295 SER A C 1
ATOM 2337 O O . SER A 1 295 ? 11.165 12.576 -0.135 1.00 86.81 295 SER A O 1
ATOM 2339 N N . SER A 1 296 ? 10.696 10.725 1.022 1.00 82.62 296 SER A N 1
ATOM 2340 C CA . SER A 1 296 ? 12.075 10.511 1.491 1.00 82.62 296 SER A CA 1
ATOM 2341 C C . SER A 1 296 ? 12.954 9.710 0.508 1.00 82.62 296 SER A C 1
ATOM 2343 O O . SER A 1 296 ? 14.013 9.191 0.870 1.00 82.62 296 SER A O 1
ATOM 2345 N N . MET A 1 297 ? 12.519 9.568 -0.749 1.00 84.69 297 MET A N 1
ATOM 2346 C CA . MET A 1 297 ? 13.164 8.700 -1.735 1.00 84.69 297 MET A CA 1
ATOM 2347 C C . MET A 1 297 ? 14.476 9.272 -2.285 1.00 84.69 297 MET A C 1
ATOM 2349 O O . MET A 1 297 ? 14.664 10.474 -2.426 1.00 84.69 297 MET A O 1
ATOM 2353 N N . 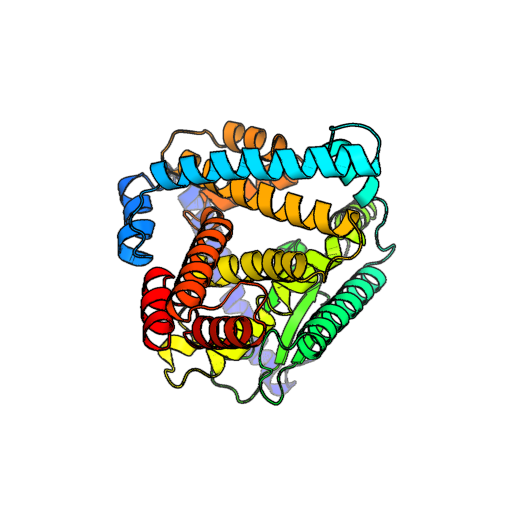THR A 1 298 ? 15.378 8.379 -2.706 1.00 84.38 298 THR A N 1
ATOM 2354 C CA . THR A 1 298 ? 16.550 8.765 -3.512 1.00 84.38 298 THR A CA 1
ATOM 2355 C C . THR A 1 298 ? 16.170 8.966 -4.979 1.00 84.38 298 THR A C 1
ATOM 2357 O O . THR A 1 298 ? 15.339 8.211 -5.487 1.00 84.38 298 THR A O 1
ATOM 2360 N N . GLU A 1 299 ? 16.856 9.864 -5.690 1.00 88.69 299 GLU A N 1
ATOM 2361 C CA . GLU A 1 299 ? 16.646 10.140 -7.126 1.00 88.69 299 GLU A CA 1
ATOM 2362 C C . GLU A 1 299 ? 16.573 8.877 -8.011 1.00 88.69 299 GLU A C 1
ATOM 2364 O O . GLU A 1 299 ? 15.586 8.735 -8.733 1.00 88.69 299 GLU A O 1
ATOM 2369 N N . PRO A 1 300 ? 17.481 7.879 -7.910 1.00 87.69 300 PRO A N 1
ATOM 2370 C CA . PRO A 1 300 ? 17.350 6.651 -8.700 1.00 87.69 300 PRO A CA 1
ATOM 2371 C C . PRO A 1 300 ? 16.051 5.877 -8.439 1.00 87.69 300 PRO A C 1
ATOM 2373 O O . PRO A 1 300 ? 15.498 5.264 -9.349 1.00 87.69 300 PRO A O 1
ATOM 2376 N N . THR A 1 301 ? 15.552 5.901 -7.199 1.00 86.31 301 THR A N 1
ATOM 2377 C CA . THR A 1 301 ? 14.288 5.243 -6.848 1.00 86.31 301 THR A CA 1
ATOM 2378 C C . THR A 1 301 ? 13.097 6.036 -7.383 1.00 86.31 301 THR A C 1
ATOM 2380 O O . THR A 1 301 ? 12.157 5.430 -7.889 1.00 86.31 301 THR A O 1
ATOM 2383 N N . ALA A 1 302 ? 13.142 7.372 -7.329 1.00 93.06 302 ALA A N 1
ATOM 2384 C CA . ALA A 1 302 ? 12.109 8.228 -7.912 1.00 93.06 302 ALA A CA 1
ATOM 2385 C C . ALA A 1 302 ? 12.016 8.039 -9.437 1.00 93.06 302 ALA A C 1
ATOM 2387 O O . ALA A 1 302 ? 10.919 7.861 -9.959 1.00 93.06 302 ALA A O 1
ATOM 2388 N N . ILE A 1 303 ? 13.152 7.963 -10.142 1.00 95.25 303 ILE A N 1
ATOM 2389 C CA . ILE A 1 303 ? 13.199 7.659 -11.583 1.00 95.25 303 ILE A CA 1
ATOM 2390 C C . ILE A 1 303 ? 12.560 6.298 -11.882 1.00 95.25 303 ILE A C 1
ATOM 2392 O O . ILE A 1 303 ? 11.746 6.190 -12.803 1.00 95.25 303 ILE A O 1
ATOM 2396 N N . ALA A 1 304 ? 12.907 5.258 -11.116 1.00 91.44 304 ALA A N 1
ATOM 2397 C CA . ALA A 1 304 ? 12.348 3.920 -11.305 1.00 91.44 304 ALA A CA 1
ATOM 2398 C C . ALA A 1 304 ? 10.824 3.900 -11.090 1.00 91.44 304 ALA A C 1
ATOM 2400 O O . ALA A 1 304 ? 10.094 3.353 -11.916 1.00 91.44 304 ALA A O 1
ATOM 2401 N N . GLU A 1 305 ? 10.338 4.550 -10.030 1.00 93.62 305 GLU A N 1
ATOM 2402 C CA . GLU A 1 305 ? 8.907 4.662 -9.742 1.00 93.62 305 GLU A CA 1
ATOM 2403 C C . GLU A 1 305 ? 8.157 5.452 -10.821 1.00 93.62 305 GLU A C 1
ATOM 2405 O O . GLU A 1 305 ? 7.159 4.967 -11.344 1.00 93.62 305 GLU A O 1
ATOM 2410 N N . VAL A 1 306 ? 8.646 6.628 -11.222 1.00 96.94 306 VAL A N 1
ATOM 2411 C CA . 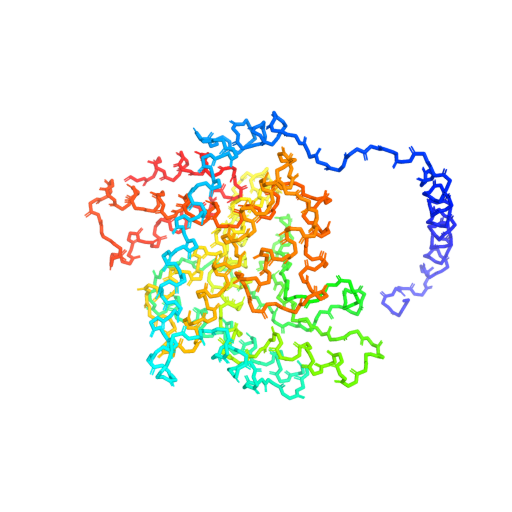VAL A 1 306 ? 7.989 7.445 -12.257 1.00 96.94 306 VAL A CA 1
ATOM 2412 C C . VAL A 1 306 ? 7.948 6.719 -13.601 1.00 96.94 306 VAL A C 1
ATOM 2414 O O . VAL A 1 306 ? 6.924 6.728 -14.281 1.00 96.94 306 VAL A O 1
ATOM 2417 N N . THR A 1 307 ? 9.015 5.997 -13.953 1.00 95.62 307 THR A N 1
ATOM 2418 C CA . THR A 1 307 ? 9.035 5.144 -15.152 1.00 95.62 307 THR A CA 1
ATOM 2419 C C . THR A 1 307 ? 7.991 4.029 -15.063 1.00 95.62 307 THR A C 1
ATOM 2421 O O . THR A 1 307 ? 7.297 3.751 -16.043 1.00 95.62 307 THR A O 1
ATOM 2424 N N . ARG A 1 308 ? 7.819 3.422 -13.879 1.00 94.94 308 ARG A N 1
ATOM 2425 C CA . ARG A 1 308 ? 6.759 2.438 -13.632 1.00 94.94 308 ARG A CA 1
ATOM 2426 C C . ARG A 1 308 ? 5.382 3.060 -13.854 1.00 94.94 308 ARG A C 1
ATOM 2428 O O . ARG A 1 308 ? 4.577 2.448 -14.554 1.00 94.94 308 ARG A O 1
ATOM 2435 N N . TYR A 1 309 ? 5.135 4.265 -13.334 1.00 96.38 309 TYR A N 1
ATOM 2436 C CA . TYR A 1 309 ? 3.859 4.974 -13.499 1.00 96.38 309 TYR A CA 1
ATOM 2437 C C . TYR A 1 309 ? 3.529 5.181 -14.983 1.00 96.38 309 TYR A C 1
ATOM 2439 O O . TYR A 1 309 ? 2.451 4.794 -15.420 1.00 96.38 309 TYR A O 1
ATOM 2447 N N . CYS A 1 310 ? 4.495 5.630 -15.795 1.00 96.12 310 CYS A N 1
ATOM 2448 C CA . CYS A 1 310 ? 4.313 5.784 -17.245 1.00 96.12 310 CYS A CA 1
ATOM 2449 C C . CYS A 1 310 ? 3.886 4.487 -17.963 1.00 96.12 310 CYS A C 1
ATOM 2451 O O . CYS A 1 310 ? 3.194 4.557 -18.976 1.00 96.12 310 CYS A O 1
ATOM 2453 N N . SER A 1 311 ? 4.281 3.314 -17.455 1.00 94.44 311 SER A N 1
ATOM 2454 C CA . SER A 1 311 ? 3.938 2.008 -18.045 1.00 94.44 311 SER A CA 1
ATOM 2455 C C . SER A 1 311 ? 2.666 1.366 -17.478 1.00 94.44 311 SER A C 1
ATOM 2457 O O . SER A 1 311 ? 2.167 0.397 -18.053 1.00 94.44 311 SER A O 1
ATOM 2459 N N . TRP A 1 312 ? 2.124 1.889 -16.373 1.00 95.31 312 TRP A N 1
ATOM 2460 C CA . TRP A 1 312 ? 0.975 1.308 -15.678 1.00 95.31 312 TRP A CA 1
ATOM 2461 C C . TRP A 1 312 ? 0.002 2.387 -15.169 1.00 95.31 312 TRP A C 1
ATOM 2463 O O . TRP A 1 312 ? -0.112 2.603 -13.957 1.00 95.31 312 TRP A O 1
ATOM 2473 N N . PRO A 1 313 ? -0.742 3.038 -16.085 1.00 96.06 313 PRO A N 1
ATOM 2474 C CA . PRO A 1 313 ? -1.660 4.115 -15.733 1.00 96.06 313 PRO A CA 1
ATOM 2475 C C . PRO A 1 313 ? -2.685 3.675 -14.698 1.00 96.06 313 PRO A C 1
ATOM 2477 O O . PRO A 1 313 ? -3.178 2.546 -14.752 1.00 96.06 313 PRO A O 1
ATOM 2480 N N . THR A 1 314 ? -3.063 4.596 -13.807 1.00 96.81 314 THR A N 1
ATOM 2481 C CA . THR A 1 314 ? -4.083 4.448 -12.745 1.00 96.81 314 THR A CA 1
ATOM 2482 C C . THR A 1 314 ? -3.668 3.574 -11.561 1.00 96.81 314 THR A C 1
ATOM 2484 O O . THR A 1 314 ? -4.247 3.684 -10.481 1.00 96.81 314 THR A O 1
ATOM 2487 N N . GLN A 1 315 ? -2.634 2.739 -11.697 1.00 97.19 315 GLN A N 1
ATOM 2488 C CA . GLN A 1 315 ? -2.220 1.863 -10.602 1.00 97.19 315 GLN A CA 1
ATOM 2489 C C . GLN A 1 315 ? -1.629 2.665 -9.442 1.00 97.19 315 GLN A C 1
ATOM 2491 O O . GLN A 1 315 ? -1.984 2.428 -8.287 1.00 97.19 315 GLN A O 1
ATOM 2496 N N . ALA A 1 316 ? -0.775 3.652 -9.722 1.00 96.75 316 ALA A N 1
ATOM 2497 C CA . ALA A 1 316 ? -0.134 4.444 -8.677 1.00 96.75 316 ALA A CA 1
ATOM 2498 C C . ALA A 1 316 ? -1.140 5.317 -7.908 1.00 96.75 316 ALA A C 1
ATOM 2500 O O . ALA A 1 316 ? -0.974 5.518 -6.704 1.00 96.75 316 ALA A O 1
ATOM 2501 N N . SER A 1 317 ? -2.219 5.769 -8.559 1.00 97.75 317 SER A N 1
ATOM 2502 C CA . SER A 1 317 ? -3.281 6.532 -7.896 1.00 97.75 317 SER A CA 1
ATOM 2503 C C . SER A 1 317 ? -4.221 5.666 -7.048 1.00 97.75 317 SER A C 1
ATOM 2505 O O . SER A 1 317 ? -4.979 6.201 -6.239 1.00 97.75 317 SER A O 1
ATOM 2507 N N . SER A 1 318 ? -4.163 4.339 -7.176 1.00 98.38 318 SER A N 1
ATOM 2508 C CA . SER A 1 318 ? -5.134 3.433 -6.556 1.00 98.38 318 SER A CA 1
ATOM 2509 C C . SER A 1 318 ? -5.089 3.396 -5.023 1.00 98.38 318 SER A C 1
ATOM 2511 O O . SER A 1 318 ? -6.138 3.391 -4.380 1.00 98.38 318 SER A O 1
ATOM 2513 N N . TYR A 1 319 ? -3.889 3.479 -4.444 1.00 98.56 319 TYR A N 1
ATOM 2514 C CA . TYR A 1 319 ? -3.619 3.330 -3.013 1.00 98.56 319 TYR A CA 1
ATOM 2515 C C . TYR A 1 319 ? -4.399 4.322 -2.136 1.00 98.56 319 TYR A C 1
ATOM 2517 O O . TYR A 1 319 ? -5.316 3.948 -1.407 1.00 98.56 319 TYR A O 1
ATOM 2525 N N . LEU A 1 320 ? -4.049 5.615 -2.190 1.00 98.56 320 LEU A N 1
ATOM 2526 C CA . LEU A 1 320 ? -4.694 6.608 -1.330 1.00 98.56 320 LEU A CA 1
ATOM 2527 C C . LEU A 1 320 ? -6.136 6.877 -1.763 1.00 98.56 320 LEU A C 1
ATOM 2529 O O . LEU A 1 320 ? -6.981 7.085 -0.898 1.00 98.56 320 LEU A O 1
ATOM 2533 N N . THR A 1 321 ? -6.451 6.781 -3.059 1.00 98.69 321 THR A N 1
ATOM 2534 C CA . THR A 1 321 ? -7.842 6.882 -3.529 1.00 98.69 321 THR A CA 1
ATOM 2535 C C . THR A 1 321 ? -8.714 5.851 -2.827 1.00 98.69 321 THR A C 1
ATOM 2537 O O . THR A 1 321 ? -9.738 6.203 -2.244 1.00 98.69 321 THR A O 1
ATOM 2540 N N . GLY A 1 322 ? -8.284 4.589 -2.821 1.00 98.56 322 GLY A N 1
ATOM 2541 C CA . GLY A 1 322 ? -9.047 3.530 -2.191 1.00 98.56 322 GLY A CA 1
ATOM 2542 C C . GLY A 1 322 ? -9.148 3.668 -0.677 1.00 98.56 322 GLY A C 1
ATOM 2543 O O . GLY A 1 322 ? -10.231 3.489 -0.126 1.00 98.56 322 GLY A O 1
ATOM 2544 N N . CYS A 1 323 ? -8.064 4.074 -0.011 1.00 98.75 323 CYS A N 1
ATOM 2545 C CA . CYS A 1 323 ? -8.068 4.342 1.428 1.00 98.75 323 CYS A CA 1
ATOM 2546 C C . CYS A 1 323 ? -9.099 5.420 1.803 1.00 98.75 323 CYS A C 1
ATOM 2548 O O . CYS A 1 323 ? -9.911 5.211 2.706 1.00 98.75 323 CYS A O 1
ATOM 2550 N N . LEU A 1 324 ? -9.129 6.543 1.075 1.00 98.50 324 LEU A N 1
ATOM 2551 C CA . LEU A 1 324 ? -10.086 7.627 1.318 1.00 98.50 324 LEU A CA 1
ATOM 2552 C C . LEU A 1 324 ? -11.537 7.183 1.113 1.00 98.50 324 LEU A C 1
ATOM 2554 O O . LEU A 1 324 ? -12.409 7.554 1.898 1.00 98.50 324 LEU A O 1
ATOM 2558 N N . GLU A 1 325 ? -11.806 6.379 0.086 1.00 98.62 325 GLU A N 1
ATOM 2559 C CA . GLU A 1 325 ? -13.153 5.860 -0.145 1.00 98.62 325 GLU A CA 1
ATOM 2560 C C . GLU A 1 325 ? -13.565 4.832 0.917 1.00 98.62 325 GLU A C 1
ATOM 2562 O O . GLU A 1 325 ? -14.694 4.884 1.398 1.00 98.62 325 GLU A O 1
ATOM 2567 N N . ILE A 1 326 ? -12.664 3.954 1.367 1.00 98.75 326 ILE A N 1
ATOM 2568 C CA . ILE A 1 326 ? -12.947 3.006 2.457 1.00 98.75 326 ILE A CA 1
ATOM 2569 C C . ILE A 1 326 ? -13.220 3.746 3.774 1.00 98.75 326 ILE A C 1
ATOM 2571 O O . ILE A 1 326 ? -14.180 3.402 4.463 1.00 98.75 326 ILE A O 1
ATOM 2575 N N . LEU A 1 327 ? -12.457 4.799 4.098 1.00 98.50 327 LEU A N 1
ATOM 2576 C CA . LEU A 1 327 ? -12.732 5.670 5.252 1.00 98.50 327 LEU A CA 1
ATOM 2577 C C . LEU A 1 327 ? -14.126 6.301 5.159 1.00 98.50 327 LEU A C 1
ATOM 2579 O O . LEU A 1 327 ? -14.893 6.253 6.119 1.00 98.50 327 LEU A O 1
ATOM 2583 N N . ARG A 1 328 ? -14.487 6.832 3.984 1.00 98.19 328 ARG A N 1
ATOM 2584 C CA . ARG A 1 328 ? -15.816 7.409 3.741 1.00 98.19 328 ARG A CA 1
ATOM 2585 C C . ARG A 1 328 ? -16.926 6.374 3.940 1.00 98.19 328 ARG A C 1
ATOM 2587 O O . ARG A 1 328 ? -17.965 6.693 4.517 1.00 98.19 328 ARG A O 1
ATOM 2594 N N . ILE A 1 329 ? -16.734 5.148 3.455 1.00 98.50 329 ILE A N 1
ATOM 2595 C CA . ILE A 1 329 ? -17.712 4.062 3.603 1.00 98.50 329 ILE A CA 1
ATOM 2596 C C . ILE A 1 329 ? -17.823 3.638 5.070 1.00 98.50 329 ILE A C 1
ATOM 2598 O O . ILE A 1 329 ? -18.942 3.482 5.554 1.00 98.50 329 ILE A O 1
ATOM 2602 N N . ARG A 1 330 ? -16.700 3.508 5.789 1.00 98.56 330 ARG A N 1
ATOM 2603 C CA . ARG A 1 330 ? -16.678 3.225 7.232 1.00 98.56 330 ARG A CA 1
ATOM 2604 C C . ARG A 1 330 ? -17.520 4.235 7.993 1.00 98.56 330 ARG A C 1
ATOM 2606 O O . ARG A 1 330 ? -18.403 3.848 8.750 1.00 98.56 330 ARG A O 1
ATOM 2613 N N . ASP A 1 331 ? -17.263 5.521 7.779 1.00 98.12 331 ASP A N 1
ATOM 2614 C CA . ASP A 1 331 ? -17.934 6.580 8.526 1.00 98.12 331 ASP A CA 1
ATOM 2615 C C . ASP A 1 331 ? -19.449 6.573 8.252 1.00 98.12 331 ASP A C 1
ATOM 2617 O O . ASP A 1 331 ? -20.243 6.656 9.188 1.00 98.12 331 ASP A O 1
ATOM 2621 N N . ARG A 1 332 ? -19.867 6.341 6.998 1.00 98.12 332 ARG A N 1
ATOM 2622 C CA . ARG A 1 332 ? -21.287 6.166 6.637 1.00 98.12 332 ARG A CA 1
ATOM 2623 C C . ARG A 1 332 ? -21.920 4.914 7.244 1.00 98.12 332 ARG A C 1
ATOM 2625 O O . ARG A 1 332 ? -23.083 4.953 7.638 1.00 98.12 332 ARG A O 1
ATOM 2632 N N . PHE A 1 333 ? -21.189 3.803 7.286 1.00 98.44 333 PHE A N 1
ATOM 2633 C CA . PHE A 1 333 ? -21.659 2.556 7.888 1.00 98.44 333 PHE A CA 1
ATOM 2634 C C . PHE A 1 333 ? -21.888 2.729 9.394 1.00 98.44 333 PHE A C 1
ATOM 2636 O O . PHE A 1 333 ? -22.938 2.350 9.911 1.00 98.44 333 PHE A O 1
ATOM 2643 N N . LEU A 1 334 ? -20.935 3.356 10.091 1.00 97.94 334 LEU A N 1
ATOM 2644 C CA . LEU A 1 334 ? -21.050 3.655 11.518 1.00 97.94 334 LEU A CA 1
ATOM 2645 C C . LEU A 1 334 ? -22.205 4.625 11.795 1.00 97.94 334 LEU A C 1
ATOM 2647 O O . LEU A 1 334 ? -23.007 4.366 12.692 1.00 97.94 334 LEU A O 1
ATOM 2651 N N . GLU A 1 335 ? -22.351 5.681 10.989 1.00 97.88 335 GLU A N 1
ATOM 2652 C CA . GLU A 1 335 ? -23.474 6.620 11.090 1.00 97.88 335 GLU A CA 1
ATOM 2653 C C . GLU A 1 335 ? -24.825 5.907 10.933 1.00 97.88 335 GLU A C 1
ATOM 2655 O O . GLU A 1 335 ? -25.722 6.099 11.756 1.00 97.88 335 GLU A O 1
ATOM 2660 N N . ALA A 1 336 ? -24.962 5.033 9.930 1.00 97.56 336 ALA A N 1
ATOM 2661 C CA . ALA A 1 336 ? -26.192 4.279 9.691 1.00 97.56 336 ALA A CA 1
ATOM 2662 C C . ALA A 1 336 ? -26.566 3.362 10.869 1.00 97.56 336 ALA A C 1
ATOM 2664 O O . ALA A 1 336 ? -27.751 3.176 11.154 1.00 97.56 336 ALA A O 1
ATOM 2665 N N . ARG A 1 337 ? -25.566 2.845 11.594 1.00 96.56 337 ARG A N 1
ATOM 2666 C CA . ARG A 1 337 ? -25.751 2.023 12.799 1.00 96.56 337 ARG A CA 1
ATOM 2667 C C . ARG A 1 337 ? -25.878 2.829 14.094 1.00 96.56 337 ARG A C 1
ATOM 2669 O O . ARG A 1 337 ? -26.122 2.239 15.145 1.00 96.56 337 ARG A O 1
ATOM 2676 N N . GLY A 1 338 ? -25.718 4.153 14.048 1.00 97.31 338 GLY A N 1
ATOM 2677 C CA . GLY A 1 338 ? -25.665 4.999 15.243 1.00 97.31 338 GLY A CA 1
ATOM 2678 C C . GLY A 1 338 ? -24.452 4.711 16.137 1.00 97.31 338 GLY A C 1
ATOM 2679 O O . GLY A 1 338 ? -24.523 4.925 17.347 1.00 97.31 338 GLY A O 1
ATOM 2680 N N . ALA A 1 339 ? -23.367 4.205 15.551 1.00 97.56 339 ALA A N 1
ATOM 2681 C CA . ALA A 1 339 ? -22.124 3.850 16.224 1.00 97.56 339 ALA A CA 1
ATOM 2682 C C . ALA A 1 339 ? -21.042 4.921 16.002 1.00 97.56 339 ALA A C 1
ATOM 2684 O O . ALA A 1 339 ? -21.148 5.776 15.122 1.00 97.56 339 ALA A O 1
ATOM 2685 N N . SER A 1 340 ? -19.978 4.876 16.802 1.00 95.12 340 SER A N 1
ATOM 2686 C CA . SER A 1 340 ? -18.801 5.735 16.641 1.00 95.12 340 SER A CA 1
ATOM 2687 C C . SER A 1 340 ? -17.571 4.911 16.267 1.00 95.12 340 SER A C 1
ATOM 2689 O O . SER A 1 340 ? -17.563 3.690 16.377 1.00 95.12 340 SER A O 1
ATOM 2691 N N . GLN A 1 341 ? -16.482 5.584 15.894 1.00 92.25 341 GLN A N 1
ATOM 2692 C CA . GLN A 1 341 ? -15.194 4.929 15.624 1.00 92.25 341 GLN A CA 1
ATOM 2693 C C . GLN A 1 341 ? -14.563 4.281 16.873 1.00 92.25 341 GLN A C 1
ATOM 2695 O O . GLN A 1 341 ? -13.570 3.578 16.754 1.00 92.25 341 GLN A O 1
ATOM 2700 N N . THR A 1 342 ? -15.113 4.501 18.071 1.00 94.31 342 THR A N 1
ATOM 2701 C CA . THR A 1 342 ? -14.679 3.814 19.301 1.00 94.31 342 THR A CA 1
ATOM 2702 C C . THR A 1 342 ? -15.515 2.568 19.604 1.00 94.31 342 THR A C 1
ATOM 2704 O O . THR A 1 342 ? -15.224 1.865 20.570 1.00 94.31 342 THR A O 1
ATOM 2707 N N . ASP A 1 343 ? -16.575 2.312 18.832 1.00 97.38 343 ASP A N 1
ATOM 2708 C CA . ASP A 1 343 ? -17.373 1.093 18.930 1.00 97.38 343 ASP A CA 1
ATOM 2709 C C . ASP A 1 343 ? -16.663 -0.040 18.178 1.00 97.38 343 ASP A C 1
ATOM 2711 O O . ASP A 1 343 ? -16.737 -0.169 16.954 1.00 97.38 343 ASP A O 1
ATOM 2715 N N . VAL A 1 344 ? -15.929 -0.845 18.942 1.00 97.44 344 VAL A N 1
ATOM 2716 C CA . VAL A 1 344 ? -15.122 -1.961 18.439 1.00 97.44 344 VAL A CA 1
ATOM 2717 C C . VAL A 1 344 ? -15.968 -2.997 17.704 1.00 97.44 344 VAL A C 1
ATOM 2719 O O . VAL A 1 344 ? -15.525 -3.521 16.683 1.00 97.44 344 VAL A O 1
ATOM 2722 N N . ASP A 1 345 ? -17.173 -3.299 18.191 1.00 97.75 345 ASP A N 1
ATOM 2723 C CA . ASP A 1 345 ? -18.026 -4.307 17.563 1.00 97.75 345 ASP A CA 1
ATOM 2724 C C . ASP A 1 345 ? -18.565 -3.786 16.227 1.00 97.75 345 ASP A C 1
ATOM 2726 O O . ASP A 1 345 ? -18.542 -4.508 15.230 1.00 97.75 345 ASP A O 1
ATOM 2730 N N . ALA A 1 346 ? -18.958 -2.510 16.167 1.00 97.62 346 ALA A N 1
ATOM 2731 C CA . ALA A 1 346 ? -19.370 -1.885 14.915 1.00 97.62 346 ALA A CA 1
ATOM 2732 C C . ALA A 1 346 ? -18.220 -1.797 13.894 1.00 97.62 346 ALA A C 1
ATOM 2734 O O . ALA A 1 346 ? -18.449 -2.017 12.701 1.00 97.62 346 ALA A O 1
ATOM 2735 N N . LEU A 1 347 ? -16.990 -1.522 14.348 1.00 98.06 347 LEU A N 1
ATOM 2736 C CA . LEU A 1 347 ? -15.795 -1.559 13.501 1.00 98.06 347 LEU A CA 1
ATOM 2737 C C . LEU A 1 347 ? -15.490 -2.968 12.992 1.00 98.06 347 LEU A C 1
ATOM 2739 O O . LEU A 1 347 ? -15.233 -3.127 11.800 1.00 98.06 347 LEU A O 1
ATOM 2743 N N . ARG A 1 348 ? -15.545 -3.986 13.857 1.00 98.38 348 ARG A N 1
ATOM 2744 C CA . ARG A 1 348 ? -15.339 -5.383 13.454 1.00 98.38 348 ARG A CA 1
ATOM 2745 C C . ARG A 1 348 ? -16.352 -5.808 12.401 1.00 98.38 348 ARG A C 1
ATOM 2747 O O . ARG A 1 348 ? -15.959 -6.330 11.363 1.00 98.38 348 ARG A O 1
ATOM 2754 N N . ASP A 1 349 ? -17.630 -5.520 12.631 1.00 98.19 349 ASP A N 1
ATOM 2755 C CA . ASP A 1 349 ? -18.693 -5.831 11.676 1.00 98.19 349 ASP A CA 1
ATOM 2756 C C . ASP A 1 349 ? -18.454 -5.137 10.322 1.00 98.19 349 ASP A C 1
ATOM 2758 O O . ASP A 1 349 ? -18.637 -5.754 9.273 1.00 98.19 349 ASP A O 1
ATOM 2762 N N . PHE A 1 350 ? -18.007 -3.873 10.327 1.00 98.56 350 PHE A N 1
ATOM 2763 C CA . PHE A 1 350 ? -17.632 -3.159 9.105 1.00 98.56 350 PHE A CA 1
ATOM 2764 C C . PHE A 1 350 ? -16.461 -3.836 8.380 1.00 98.56 350 PHE A C 1
ATOM 2766 O O . PHE A 1 350 ? -16.561 -4.110 7.182 1.00 98.56 350 PHE A O 1
ATOM 2773 N N . HIS A 1 351 ? -15.362 -4.109 9.092 1.00 98.62 351 HIS A N 1
ATOM 2774 C CA . HIS A 1 351 ? -14.153 -4.706 8.523 1.00 98.62 351 HIS A CA 1
ATOM 2775 C C . HIS A 1 351 ? -14.434 -6.079 7.915 1.00 98.62 351 HIS A C 1
ATOM 2777 O O . HIS A 1 351 ? -14.047 -6.334 6.772 1.00 98.62 351 HIS A O 1
ATOM 2783 N N . ASP A 1 352 ? -15.137 -6.943 8.647 1.00 98.12 352 ASP A N 1
ATOM 2784 C CA . ASP A 1 352 ? -15.478 -8.290 8.197 1.00 98.12 352 ASP A CA 1
ATOM 2785 C C . ASP A 1 352 ? -16.398 -8.243 6.967 1.00 98.12 352 ASP A C 1
ATOM 2787 O O . ASP A 1 352 ? -16.205 -8.991 6.005 1.00 98.12 352 ASP A O 1
ATOM 2791 N N . ALA A 1 353 ? -17.382 -7.337 6.961 1.00 97.19 353 ALA A N 1
ATOM 2792 C CA . ALA A 1 353 ? -18.336 -7.216 5.865 1.00 97.19 353 ALA A CA 1
ATOM 2793 C C . ALA A 1 353 ? -17.704 -6.644 4.586 1.00 97.19 353 ALA A C 1
ATOM 2795 O O . ALA A 1 353 ? -17.933 -7.184 3.498 1.00 97.19 353 ALA A O 1
ATOM 2796 N N . ILE A 1 354 ? -16.906 -5.572 4.687 1.00 97.88 354 ILE A N 1
ATOM 2797 C CA . ILE A 1 354 ? -16.308 -4.939 3.504 1.00 97.88 354 ILE A CA 1
ATOM 2798 C C . ILE A 1 354 ? -15.238 -5.835 2.867 1.00 97.88 354 ILE A C 1
ATOM 2800 O O . ILE A 1 354 ? -15.233 -5.984 1.647 1.00 97.88 354 ILE A O 1
ATOM 2804 N N . THR A 1 355 ? -14.392 -6.501 3.660 1.00 97.31 355 THR A N 1
ATOM 2805 C CA . THR A 1 355 ? -13.360 -7.415 3.131 1.00 97.31 355 THR A CA 1
ATOM 2806 C C . THR A 1 355 ? -13.933 -8.752 2.675 1.00 97.31 355 THR A C 1
ATOM 2808 O O . THR A 1 355 ? -13.516 -9.289 1.648 1.00 97.31 355 THR A O 1
ATOM 2811 N N . GLY A 1 356 ? -14.971 -9.256 3.351 1.00 95.81 356 GLY A N 1
ATOM 2812 C CA . GLY A 1 356 ? -15.726 -10.429 2.913 1.00 95.81 356 GLY A CA 1
ATOM 2813 C C . GLY A 1 356 ? -16.464 -10.220 1.584 1.00 95.81 356 GLY A C 1
ATOM 2814 O O . GLY A 1 356 ? -16.828 -11.191 0.910 1.00 95.81 356 GLY A O 1
ATOM 2815 N N . ALA A 1 357 ? -16.663 -8.970 1.146 1.00 94.62 357 ALA A N 1
ATOM 2816 C CA . ALA A 1 357 ? -17.198 -8.666 -0.179 1.00 94.62 357 ALA A CA 1
ATOM 2817 C C . ALA A 1 357 ? -16.217 -9.004 -1.321 1.00 94.62 357 ALA A C 1
ATOM 2819 O O . ALA A 1 357 ? -16.663 -9.101 -2.471 1.00 94.62 357 ALA A O 1
ATOM 2820 N N . GLY A 1 358 ? -14.938 -9.238 -1.008 1.00 94.88 358 GLY A N 1
ATOM 2821 C CA . GLY A 1 358 ? -13.858 -9.509 -1.951 1.00 94.88 358 GLY A CA 1
ATOM 2822 C C . GLY A 1 358 ? -13.043 -8.253 -2.258 1.00 94.88 358 GLY A C 1
ATOM 2823 O O . GLY A 1 358 ? -12.884 -7.377 -1.414 1.00 94.88 358 GLY A O 1
ATOM 2824 N N . THR A 1 359 ? -12.561 -8.151 -3.493 1.00 96.31 359 THR A N 1
ATOM 2825 C CA . THR A 1 359 ? -11.760 -7.012 -3.976 1.00 96.31 359 THR A CA 1
ATOM 2826 C C . THR A 1 359 ? -12.510 -6.284 -5.101 1.00 96.31 359 THR A C 1
ATOM 2828 O O . THR A 1 359 ? -12.003 -6.058 -6.197 1.00 96.31 359 THR A O 1
ATOM 2831 N N . LEU A 1 360 ? -13.793 -5.993 -4.865 1.00 96.31 360 LEU A N 1
ATOM 2832 C CA . LEU A 1 360 ? -14.681 -5.334 -5.833 1.00 96.31 360 LEU A CA 1
ATOM 2833 C C . LEU A 1 360 ? -14.244 -3.883 -6.106 1.00 96.31 360 LEU A C 1
ATOM 2835 O O . LEU A 1 360 ? -13.604 -3.286 -5.243 1.00 96.31 360 LEU A O 1
ATOM 2839 N N . PRO A 1 361 ? -14.679 -3.258 -7.221 1.00 97.44 361 PRO A N 1
ATOM 2840 C CA . PRO A 1 361 ? -14.688 -1.800 -7.318 1.00 97.44 361 PRO A CA 1
ATOM 2841 C C . PRO A 1 361 ? -15.322 -1.200 -6.062 1.00 97.44 361 PRO A C 1
ATOM 2843 O O . PRO A 1 361 ? -16.388 -1.659 -5.631 1.00 97.44 361 PRO A O 1
ATOM 2846 N N . ILE A 1 362 ? -14.681 -0.201 -5.456 1.00 95.62 362 ILE A N 1
ATOM 2847 C CA . ILE A 1 362 ? -15.035 0.248 -4.099 1.00 95.62 362 ILE A CA 1
ATOM 2848 C C . ILE A 1 362 ? -16.488 0.735 -4.011 1.00 95.62 362 ILE A C 1
ATOM 2850 O O . ILE A 1 362 ? -17.176 0.439 -3.036 1.00 95.62 362 ILE A O 1
ATOM 2854 N N . ALA A 1 363 ? -17.015 1.374 -5.058 1.00 94.75 363 ALA A N 1
ATOM 2855 C CA . ALA A 1 363 ? -18.423 1.771 -5.108 1.00 94.75 363 ALA A CA 1
ATOM 2856 C C . ALA A 1 363 ? -19.398 0.571 -5.066 1.00 94.75 363 ALA A C 1
ATOM 2858 O O . ALA A 1 363 ? -20.513 0.671 -4.548 1.00 94.75 363 ALA A O 1
ATOM 2859 N N . LEU A 1 364 ? -19.005 -0.598 -5.587 1.00 96.19 364 LEU A N 1
ATOM 2860 C CA . LEU A 1 364 ? -19.787 -1.833 -5.449 1.00 96.19 364 LEU A CA 1
ATOM 2861 C C . LEU A 1 364 ? -19.613 -2.470 -4.072 1.00 96.19 364 LEU A C 1
ATOM 2863 O O . LEU A 1 364 ? -20.575 -3.045 -3.557 1.00 96.19 364 LEU A O 1
ATOM 2867 N N . ALA A 1 365 ? -18.427 -2.357 -3.474 1.00 95.88 365 ALA A N 1
ATOM 2868 C CA . ALA A 1 365 ? -18.210 -2.790 -2.101 1.00 95.88 365 ALA A CA 1
ATOM 2869 C C . ALA A 1 365 ? -19.049 -1.972 -1.110 1.00 95.88 365 ALA A C 1
ATOM 2871 O O . ALA A 1 365 ? -19.694 -2.569 -0.253 1.00 95.88 365 ALA A O 1
ATOM 2872 N N . GLU A 1 366 ? -19.150 -0.649 -1.292 1.00 96.31 366 GLU A N 1
ATOM 2873 C CA . GLU A 1 366 ? -20.057 0.217 -0.524 1.00 96.31 366 GLU A CA 1
ATOM 2874 C C . GLU A 1 366 ? -21.490 -0.315 -0.573 1.00 96.31 366 GLU A C 1
ATOM 2876 O O . GLU A 1 366 ? -22.126 -0.523 0.455 1.00 96.31 366 GLU A O 1
ATOM 2881 N N . ARG A 1 367 ? -22.002 -0.612 -1.772 1.00 95.31 367 ARG A N 1
ATOM 2882 C CA . ARG A 1 367 ? -23.354 -1.169 -1.928 1.00 95.31 367 ARG A CA 1
ATOM 2883 C C . ARG A 1 367 ? -23.524 -2.511 -1.218 1.00 95.31 367 ARG A C 1
ATOM 2885 O O . ARG A 1 367 ? -24.616 -2.790 -0.732 1.00 95.31 367 ARG A O 1
ATOM 2892 N N . ALA A 1 368 ? -22.486 -3.345 -1.199 1.00 93.19 368 ALA A N 1
ATOM 2893 C CA . ALA A 1 368 ? -22.520 -4.639 -0.530 1.00 93.19 368 ALA A CA 1
ATOM 2894 C C . ALA A 1 368 ? -22.546 -4.490 0.999 1.00 93.19 368 ALA A C 1
ATOM 2896 O O . ALA A 1 368 ? -23.371 -5.134 1.640 1.00 93.19 368 ALA A O 1
ATOM 2897 N N . VAL A 1 369 ? -21.699 -3.625 1.567 1.00 94.88 369 VAL A N 1
ATOM 2898 C CA . VAL A 1 369 ? -21.599 -3.429 3.024 1.00 94.88 369 VAL A CA 1
ATOM 2899 C C . VAL A 1 369 ? -22.754 -2.597 3.588 1.00 94.88 369 VAL A C 1
ATOM 2901 O O . VAL A 1 369 ? -23.272 -2.898 4.656 1.00 94.88 369 VAL A O 1
ATOM 2904 N N . MET A 1 370 ? -23.253 -1.601 2.851 1.00 95.00 370 MET A N 1
ATOM 2905 C CA . MET A 1 370 ? -24.406 -0.806 3.295 1.00 95.00 370 MET A CA 1
ATOM 2906 C C . MET A 1 370 ? -25.716 -1.604 3.298 1.00 95.00 370 MET A C 1
ATOM 2908 O O . MET A 1 370 ? -26.675 -1.187 3.934 1.00 95.00 370 MET A O 1
ATOM 2912 N N . ALA A 1 371 ? -25.782 -2.748 2.607 1.00 89.44 371 ALA A N 1
ATOM 2913 C CA . ALA A 1 371 ? -26.934 -3.649 2.681 1.00 89.44 371 ALA A CA 1
ATOM 2914 C C . ALA A 1 371 ? -26.988 -4.452 3.996 1.00 89.44 371 ALA A C 1
ATOM 2916 O O . ALA A 1 371 ? -28.005 -5.087 4.273 1.00 89.44 371 ALA A O 1
ATOM 2917 N N . THR A 1 372 ? -25.898 -4.453 4.770 1.00 82.81 372 THR A N 1
ATOM 2918 C CA . THR A 1 372 ? -25.787 -5.120 6.076 1.00 82.81 372 THR A CA 1
ATOM 2919 C C . THR A 1 372 ? -25.704 -4.139 7.248 1.00 82.81 372 THR A C 1
ATOM 2921 O O . THR A 1 372 ? -25.629 -4.592 8.388 1.00 82.81 372 THR A O 1
ATOM 2924 N N . ALA A 1 373 ? -25.673 -2.830 6.968 1.00 70.25 373 ALA A N 1
ATOM 2925 C CA . ALA A 1 373 ? -25.783 -1.759 7.960 1.00 70.25 373 ALA A CA 1
ATOM 2926 C C . ALA A 1 373 ? -27.228 -1.650 8.459 1.00 70.25 373 ALA A C 1
ATOM 2928 O O . ALA A 1 373 ? -27.401 -1.464 9.685 1.00 70.25 373 ALA A O 1
#